Protein AF-A0A510E0J6-F1 (afdb_monomer_lite)

pLDDT: mean 91.42, std 10.05, range [37.72, 98.38]

Foldseek 3Di:
DPPLFAFQLQQLLQVLLVVLQVVLVVCVVVVHPCNLLSNLLSLVSNLLSVLCLVFPPSVVLVVLSVQLSVLSSDSDLVSQLVSLVSSLVSLVVRVVVCVVVVDDDFAQVLQNCLSVLSNVLSVCVVVDSCSSLLSLQSNLLRLVLVLCCVAFVFDRDTDPSCVVLNVLSVVCSVVVLSQLVSLVVSLVSRRPPRDDTDDQLLSVLLSCQLNVLSVVCVVVVDSPLSCSLRHSQSSSLLSCCCVAVVVLNSVLNLQSVLSSVLSVCCVPDVVSSVVSVVVSVVVSCVSRVQCNDPCCRRRVHRVVPPDPDD

Radius of gyration: 18.56 Å; chains: 1; bounding box: 46×42×56 Å

Sequence (310 aa):
MKEIEPWGVNVPFLLLGLAYWCAGGVSLFEGLAFHPLFMMIGTYSIYFGMFQRLFFPARNYLPLHLASLVLLAVPVYPLQAFASVSLVGVEVWGVKDIRSYGTRFPVNWLVLSSPVASVVAWLLYPLDVWVLVVPLLLYLLGVNVGVFSATLGLKPKFGWRQFPVLGMVVLTGVLPSLFPALVVAYTVWLFLGTRRFKFNLTALLSLLTPVVASISSLSMGEEIHAFALGMMAPFFFSCITYSTSRYNYGRTVPVPVLLLSSYLLRSFDLWFSSLLFILSTLYFIYMTKDNFTLTTVRSGMASKYVRPPH

Structure (mmCIF, N/CA/C/O backbone):
data_AF-A0A510E0J6-F1
#
_entry.id   AF-A0A510E0J6-F1
#
loop_
_atom_site.group_PDB
_atom_site.id
_atom_site.type_symbol
_atom_site.label_atom_id
_atom_site.label_alt_id
_atom_site.label_comp_id
_atom_site.label_asym_id
_atom_site.label_entity_id
_atom_site.label_seq_id
_atom_site.pdbx_PDB_ins_code
_atom_site.Cartn_x
_atom_site.Cartn_y
_atom_site.Cartn_z
_atom_site.occupancy
_atom_site.B_iso_or_equiv
_atom_site.auth_seq_id
_atom_site.auth_comp_id
_atom_site.auth_asym_id
_atom_site.auth_atom_id
_atom_site.pdbx_PDB_model_num
ATOM 1 N N . MET A 1 1 ? -12.497 -16.354 30.775 1.00 40.56 1 MET A N 1
ATOM 2 C CA . MET A 1 1 ? -12.309 -15.790 29.418 1.00 40.56 1 MET A CA 1
ATOM 3 C C . MET A 1 1 ? -10.942 -16.247 28.938 1.00 40.56 1 MET A C 1
ATOM 5 O O . MET A 1 1 ? -10.016 -16.146 29.729 1.00 40.56 1 MET A O 1
ATOM 9 N N . LYS A 1 2 ? -10.805 -16.811 27.727 1.00 37.72 2 LYS A N 1
ATOM 10 C CA . LYS A 1 2 ? -9.473 -17.092 27.161 1.00 37.72 2 LYS A CA 1
ATOM 11 C C . LYS A 1 2 ? -8.771 -15.750 26.970 1.00 37.72 2 LYS A C 1
ATOM 13 O O . LYS A 1 2 ? -9.320 -14.881 26.296 1.00 37.72 2 LYS A O 1
ATOM 18 N N . GLU A 1 3 ? -7.631 -15.576 27.623 1.00 43.94 3 GLU A N 1
ATOM 19 C CA . GLU A 1 3 ? -6.806 -14.380 27.494 1.00 43.94 3 GLU A CA 1
ATOM 20 C C . GLU A 1 3 ? -6.443 -14.203 26.019 1.00 43.94 3 GLU A C 1
ATOM 22 O O . GLU A 1 3 ? -5.988 -15.138 25.355 1.00 43.94 3 GLU A O 1
ATOM 27 N N . ILE A 1 4 ? -6.743 -13.029 25.472 1.00 52.97 4 ILE A N 1
ATOM 28 C CA . ILE A 1 4 ? -6.428 -12.724 24.084 1.00 52.97 4 ILE A CA 1
ATOM 29 C C . ILE A 1 4 ? -4.923 -12.497 24.024 1.00 52.97 4 ILE A C 1
ATOM 31 O O . ILE A 1 4 ? -4.449 -11.401 24.311 1.00 52.97 4 ILE A O 1
ATOM 35 N N . GLU A 1 5 ? -4.171 -13.540 23.684 1.00 49.66 5 GLU A N 1
ATOM 36 C CA . GLU A 1 5 ? -2.734 -13.402 23.498 1.00 49.66 5 GLU A CA 1
ATOM 37 C C . GLU A 1 5 ? -2.459 -12.534 22.259 1.00 49.66 5 GLU A C 1
ATOM 39 O O . GLU A 1 5 ? -2.876 -12.884 21.145 1.00 49.66 5 GLU A O 1
ATOM 44 N N . PRO A 1 6 ? -1.781 -11.393 22.429 1.00 59.34 6 PRO A N 1
ATOM 45 C CA . PRO A 1 6 ? -1.550 -10.474 21.331 1.00 59.34 6 PRO A CA 1
ATOM 46 C C . PRO A 1 6 ? -0.547 -11.023 20.292 1.00 59.34 6 PRO A C 1
ATOM 48 O O . PRO A 1 6 ? 0.269 -11.889 20.588 1.00 59.34 6 PRO A O 1
ATOM 51 N N . TRP A 1 7 ? -0.617 -10.535 19.044 1.00 72.06 7 TRP A N 1
ATOM 52 C CA . TRP A 1 7 ? 0.274 -10.942 17.943 1.00 72.06 7 TRP A CA 1
ATOM 53 C C . TRP A 1 7 ? 0.443 -9.815 16.913 1.00 72.06 7 TRP A C 1
ATOM 55 O O . TRP A 1 7 ? -0.537 -9.325 16.347 1.00 72.06 7 TRP A O 1
ATOM 65 N N . GLY A 1 8 ? 1.688 -9.411 16.648 1.00 79.31 8 GLY A N 1
ATOM 66 C CA . GLY A 1 8 ? 2.054 -8.381 15.668 1.00 79.31 8 GLY A CA 1
ATOM 67 C C . GLY A 1 8 ? 2.156 -8.917 14.248 1.00 79.31 8 GLY A C 1
ATOM 68 O O . GLY A 1 8 ? 3.231 -8.861 13.653 1.00 79.31 8 GLY A O 1
ATOM 69 N N . VAL A 1 9 ? 1.041 -9.430 13.712 1.00 86.31 9 VAL A N 1
ATOM 70 C CA . VAL A 1 9 ? 0.997 -10.151 12.425 1.00 86.31 9 VAL A CA 1
ATOM 71 C C . VAL A 1 9 ? 1.647 -9.400 11.272 1.00 86.31 9 VAL A C 1
ATOM 73 O O . VAL A 1 9 ? 2.286 -10.021 10.442 1.00 86.31 9 VAL A O 1
ATOM 76 N N . ASN A 1 10 ? 1.549 -8.075 11.227 1.00 89.31 10 ASN A N 1
ATOM 77 C CA . ASN A 1 10 ? 2.064 -7.279 10.120 1.00 89.31 10 ASN A CA 1
ATOM 78 C C . ASN A 1 10 ? 3.599 -7.179 10.094 1.00 89.31 10 ASN A C 1
ATOM 80 O O . ASN A 1 10 ? 4.159 -6.932 9.032 1.00 89.31 10 ASN A O 1
ATOM 84 N N . VAL A 1 11 ? 4.295 -7.346 11.224 1.00 92.19 11 VAL A N 1
ATOM 85 C CA . VAL A 1 11 ? 5.740 -7.063 11.312 1.00 92.19 11 VAL A CA 1
ATOM 86 C C . VAL A 1 11 ? 6.582 -7.998 10.430 1.00 92.19 11 VAL A C 1
ATOM 88 O O . VAL A 1 11 ? 7.367 -7.474 9.638 1.00 92.19 11 VAL A O 1
ATOM 91 N N . PRO A 1 12 ? 6.418 -9.339 10.472 1.00 93.94 12 PRO A N 1
ATOM 92 C CA . PRO A 1 12 ? 7.165 -10.236 9.585 1.00 93.94 12 PRO A CA 1
ATOM 93 C C . PRO A 1 12 ? 6.947 -9.935 8.097 1.00 93.94 12 PRO A C 1
ATOM 95 O O . PRO A 1 12 ? 7.886 -9.976 7.309 1.00 93.94 12 PRO A O 1
ATOM 98 N N . PHE A 1 13 ? 5.724 -9.562 7.720 1.00 96.12 13 PHE A N 1
ATOM 99 C CA . PHE A 1 13 ? 5.374 -9.212 6.344 1.00 96.12 13 PHE A CA 1
ATOM 100 C C . PHE A 1 13 ? 5.988 -7.884 5.894 1.00 96.12 13 PHE A C 1
ATOM 102 O O . PHE A 1 13 ? 6.424 -7.771 4.752 1.00 96.12 13 PHE A O 1
ATOM 109 N N . LEU A 1 14 ? 6.053 -6.883 6.780 1.00 95.50 14 LEU A N 1
ATOM 110 C CA . LEU A 1 14 ? 6.745 -5.625 6.492 1.00 95.50 14 LEU A CA 1
ATOM 111 C C . LEU A 1 14 ? 8.244 -5.862 6.274 1.00 95.50 14 LEU A C 1
ATOM 113 O O . LEU A 1 14 ? 8.811 -5.309 5.338 1.00 95.50 14 LEU A O 1
ATOM 117 N N . LEU A 1 15 ? 8.874 -6.702 7.101 1.00 96.38 15 LEU A N 1
ATOM 118 C CA . LEU A 1 15 ? 10.283 -7.071 6.935 1.00 96.38 15 LEU A CA 1
ATOM 119 C C . LEU A 1 15 ? 10.524 -7.805 5.611 1.00 96.38 15 LEU A C 1
ATOM 121 O O . LEU A 1 15 ? 11.446 -7.446 4.882 1.00 96.38 15 LEU A O 1
ATOM 125 N N . LEU A 1 16 ? 9.670 -8.777 5.275 1.00 97.38 16 LEU A N 1
ATOM 126 C CA . LEU A 1 16 ? 9.726 -9.481 3.993 1.00 97.38 16 LEU A CA 1
ATOM 127 C C . LEU A 1 16 ? 9.558 -8.513 2.812 1.00 97.38 16 LEU A C 1
ATOM 129 O O . LEU A 1 16 ? 10.305 -8.582 1.839 1.00 97.38 16 LEU A O 1
ATOM 133 N N . GLY A 1 17 ? 8.622 -7.570 2.935 1.00 97.44 17 GLY A N 1
ATOM 134 C CA . GLY A 1 17 ? 8.376 -6.531 1.944 1.00 97.44 17 GLY A CA 1
ATOM 135 C C . GLY A 1 17 ? 9.600 -5.669 1.660 1.00 97.44 17 GLY A C 1
ATOM 136 O O . GLY A 1 17 ? 9.995 -5.507 0.507 1.00 97.44 17 GLY A O 1
ATOM 137 N N . LEU A 1 18 ? 10.240 -5.172 2.722 1.00 97.31 18 LEU A N 1
ATOM 138 C CA . LEU A 1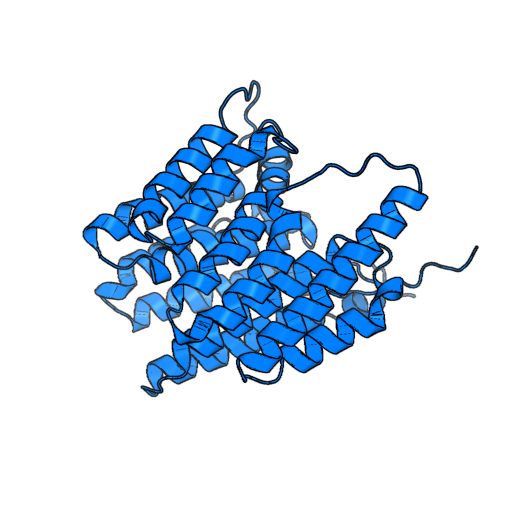 18 ? 11.464 -4.377 2.621 1.00 97.31 18 LEU A CA 1
ATOM 139 C C . LEU A 1 18 ? 12.626 -5.187 2.029 1.00 97.31 18 LEU A C 1
ATOM 141 O O . LEU A 1 18 ? 13.354 -4.667 1.188 1.00 97.31 18 LEU A O 1
ATOM 145 N N . ALA A 1 19 ? 12.780 -6.457 2.417 1.00 97.56 19 ALA A N 1
ATOM 146 C CA . ALA A 1 19 ? 13.815 -7.331 1.866 1.00 97.56 19 ALA A CA 1
ATOM 147 C C . ALA A 1 19 ? 13.651 -7.523 0.349 1.00 97.56 19 ALA A C 1
ATOM 149 O O . ALA A 1 19 ? 14.625 -7.411 -0.396 1.00 97.56 19 ALA A O 1
ATOM 150 N N . TYR A 1 20 ? 12.420 -7.738 -0.121 1.00 97.69 20 TYR A N 1
ATOM 151 C CA . TYR A 1 20 ? 12.129 -7.867 -1.547 1.00 97.69 20 TYR A CA 1
ATOM 152 C C . TYR A 1 20 ? 12.274 -6.559 -2.322 1.00 97.69 20 TYR A C 1
ATOM 154 O O . TYR A 1 20 ? 12.765 -6.583 -3.446 1.00 97.69 20 TYR A O 1
ATOM 162 N N . TRP A 1 21 ? 11.919 -5.412 -1.739 1.00 97.19 21 TRP A N 1
ATOM 163 C CA . TRP A 1 21 ? 12.217 -4.119 -2.361 1.00 97.19 21 TRP A CA 1
ATOM 164 C C . TRP A 1 21 ? 13.723 -3.883 -2.496 1.00 97.19 21 TRP A C 1
ATOM 166 O O . TRP A 1 21 ? 14.169 -3.422 -3.544 1.00 97.19 21 TRP A O 1
ATOM 176 N N . CYS A 1 22 ? 14.524 -4.258 -1.493 1.00 96.81 22 CYS A N 1
ATOM 177 C CA . CYS A 1 22 ? 15.983 -4.226 -1.604 1.00 96.81 22 CYS A CA 1
ATOM 178 C C . CYS A 1 22 ? 16.483 -5.154 -2.722 1.00 96.81 22 CYS A C 1
ATOM 180 O O . CYS A 1 22 ? 17.268 -4.719 -3.560 1.00 96.81 22 CYS A O 1
ATOM 182 N N . ALA A 1 23 ? 16.001 -6.400 -2.779 1.00 96.50 23 ALA A N 1
ATOM 183 C CA . ALA A 1 23 ? 16.361 -7.347 -3.837 1.00 96.50 23 ALA A CA 1
ATOM 184 C C . ALA A 1 23 ? 15.957 -6.841 -5.234 1.00 96.50 23 ALA A C 1
ATOM 186 O O . ALA A 1 23 ? 16.727 -6.964 -6.185 1.00 96.50 23 ALA A O 1
ATOM 187 N N . GLY A 1 24 ? 14.782 -6.217 -5.356 1.00 96.00 24 GLY A N 1
ATOM 188 C CA . GLY A 1 24 ? 14.325 -5.558 -6.577 1.00 96.00 24 GLY A CA 1
ATOM 189 C C . GLY A 1 24 ? 15.218 -4.384 -6.972 1.00 96.00 24 GLY A C 1
ATOM 190 O O . GLY A 1 24 ? 15.563 -4.254 -8.143 1.00 96.00 24 GLY A O 1
ATOM 191 N N . GLY A 1 25 ? 15.645 -3.564 -6.010 1.00 93.69 25 GLY A N 1
ATOM 192 C CA . GLY A 1 25 ? 16.604 -2.482 -6.237 1.00 93.69 25 GLY A CA 1
ATOM 193 C C . GLY A 1 25 ? 17.954 -2.992 -6.742 1.00 93.69 25 GLY A C 1
ATOM 194 O O . GLY A 1 25 ? 18.438 -2.514 -7.761 1.00 93.69 25 GLY A O 1
ATOM 195 N N . VAL A 1 26 ? 18.527 -4.012 -6.096 1.00 94.69 26 VAL A N 1
ATOM 196 C CA . VAL A 1 26 ? 19.777 -4.649 -6.556 1.00 94.69 26 VAL A CA 1
ATOM 197 C C . VAL A 1 26 ? 19.601 -5.226 -7.962 1.00 94.69 26 VAL A C 1
ATOM 199 O O . VAL A 1 26 ? 20.406 -4.949 -8.842 1.00 94.69 26 VAL A O 1
ATOM 202 N N . SER A 1 27 ? 18.500 -5.942 -8.213 1.00 95.69 27 SER A N 1
ATOM 203 C CA . SER A 1 27 ? 18.178 -6.489 -9.536 1.00 95.69 27 SER A CA 1
ATOM 204 C C . SER A 1 27 ? 18.133 -5.422 -10.632 1.00 95.69 27 SER A C 1
ATOM 206 O O . SER A 1 27 ? 18.493 -5.728 -11.763 1.00 95.69 27 SER A O 1
ATOM 208 N N . LEU A 1 28 ? 17.687 -4.198 -10.326 1.00 93.06 28 LEU A N 1
ATOM 209 C CA . LEU A 1 28 ? 17.650 -3.096 -11.289 1.00 93.06 28 LEU A CA 1
ATOM 210 C C . LEU A 1 28 ? 19.061 -2.654 -11.698 1.00 93.06 28 LEU A C 1
ATOM 212 O O . LEU A 1 28 ? 19.328 -2.501 -12.886 1.00 93.06 28 LEU A O 1
ATOM 216 N N . PHE A 1 29 ? 19.957 -2.467 -10.726 1.00 92.25 29 PHE A N 1
ATOM 217 C CA . PHE A 1 29 ? 21.323 -1.991 -10.979 1.00 92.25 29 PHE A CA 1
ATOM 218 C C . PHE A 1 29 ? 22.237 -3.062 -11.581 1.00 92.25 29 PHE A C 1
ATOM 220 O O . PHE A 1 29 ? 23.130 -2.730 -12.352 1.00 92.25 29 PHE A O 1
ATOM 227 N N . GLU A 1 30 ? 21.969 -4.336 -11.297 1.00 93.50 30 GLU A N 1
ATOM 228 C CA . GLU A 1 30 ? 22.670 -5.480 -11.895 1.00 93.50 30 GLU A CA 1
ATOM 229 C C . GLU A 1 30 ? 22.102 -5.880 -13.274 1.00 93.50 30 GLU A C 1
ATOM 231 O O . GLU A 1 30 ? 22.555 -6.849 -13.880 1.00 93.50 30 GLU A O 1
ATOM 236 N N . GLY A 1 31 ? 21.081 -5.174 -13.781 1.00 90.12 31 GLY A N 1
ATOM 237 C CA . GLY A 1 31 ? 20.473 -5.458 -15.087 1.00 90.12 31 GLY A CA 1
ATOM 238 C C . GLY A 1 31 ? 19.715 -6.791 -15.159 1.00 90.12 31 GLY A C 1
ATOM 239 O O . GLY A 1 31 ? 19.541 -7.354 -16.239 1.00 90.12 31 GLY A O 1
ATOM 240 N N . LEU A 1 32 ? 19.262 -7.316 -14.019 1.00 90.88 32 LEU A N 1
ATOM 241 C CA . LEU A 1 32 ? 18.539 -8.583 -13.925 1.00 90.88 32 LEU A CA 1
ATOM 242 C C . LEU A 1 32 ? 17.033 -8.380 -14.161 1.00 90.88 32 LEU A C 1
ATOM 244 O O . LEU A 1 32 ? 16.420 -7.440 -13.652 1.00 90.88 32 LEU A O 1
ATOM 248 N N . ALA A 1 33 ? 16.396 -9.330 -14.849 1.00 88.62 33 ALA A N 1
ATOM 249 C CA . ALA A 1 33 ? 14.973 -9.267 -15.213 1.00 88.62 33 ALA A CA 1
ATOM 250 C C . ALA A 1 33 ? 13.988 -9.412 -14.028 1.00 88.62 33 ALA A C 1
ATOM 252 O O . ALA A 1 33 ? 12.773 -9.359 -14.219 1.00 88.62 33 ALA A O 1
ATOM 253 N N . PHE A 1 34 ? 14.477 -9.600 -12.800 1.00 92.12 34 PHE A N 1
ATOM 254 C CA . PHE A 1 34 ? 13.641 -9.876 -11.629 1.00 92.12 34 PHE A CA 1
ATOM 255 C C . PHE A 1 34 ? 13.086 -8.624 -10.941 1.00 92.12 34 PHE A C 1
ATOM 257 O O . PHE A 1 34 ? 12.236 -8.756 -10.057 1.00 92.12 34 PHE A O 1
ATOM 264 N N . HIS A 1 35 ? 13.513 -7.421 -11.346 1.00 93.06 35 HIS A N 1
ATOM 265 C CA . HIS A 1 35 ? 13.124 -6.170 -10.693 1.00 93.06 35 HIS A CA 1
ATOM 266 C C . HIS A 1 35 ? 11.596 -6.030 -10.528 1.00 93.06 35 HIS A C 1
ATOM 268 O O . HIS A 1 35 ? 11.150 -5.913 -9.384 1.00 93.06 35 HIS A O 1
ATOM 274 N N . PRO A 1 36 ? 10.758 -6.137 -11.582 1.00 92.50 36 PRO A N 1
ATOM 275 C CA . PRO A 1 36 ? 9.311 -5.971 -11.429 1.00 92.50 36 PRO A CA 1
ATOM 276 C C . PRO A 1 36 ? 8.685 -7.020 -10.500 1.00 92.50 36 PRO A C 1
ATOM 278 O O . PRO A 1 36 ? 7.842 -6.689 -9.667 1.00 92.50 36 PRO A O 1
ATOM 281 N N . LEU A 1 37 ? 9.124 -8.280 -10.604 1.00 93.94 37 LEU A N 1
ATOM 282 C CA . LEU A 1 37 ? 8.607 -9.378 -9.789 1.00 93.94 37 LEU A CA 1
ATOM 283 C C . LEU A 1 37 ? 8.918 -9.159 -8.304 1.00 93.94 37 LEU A C 1
ATOM 285 O O . LEU A 1 37 ? 8.016 -9.243 -7.473 1.00 93.94 37 LEU A O 1
ATOM 289 N N . PHE A 1 38 ? 10.167 -8.838 -7.962 1.00 96.38 38 PHE A N 1
ATOM 290 C CA . PHE A 1 38 ? 10.564 -8.590 -6.575 1.00 96.38 38 PHE A CA 1
ATOM 291 C C . PHE A 1 38 ? 9.886 -7.353 -5.991 1.00 96.38 38 PHE A C 1
ATOM 293 O O . PHE A 1 38 ? 9.411 -7.404 -4.855 1.00 96.38 38 PHE A O 1
ATOM 300 N N . MET A 1 39 ? 9.747 -6.275 -6.768 1.00 96.19 39 MET A N 1
ATOM 301 C CA . MET A 1 39 ? 9.001 -5.100 -6.316 1.00 96.19 39 MET A CA 1
ATOM 302 C C . MET A 1 39 ? 7.540 -5.452 -6.005 1.00 96.19 39 MET A C 1
ATOM 304 O O . MET A 1 39 ? 7.027 -5.041 -4.961 1.00 96.19 39 MET A O 1
ATOM 308 N N . MET A 1 40 ? 6.886 -6.267 -6.842 1.00 96.12 40 MET A N 1
ATOM 309 C CA . MET A 1 40 ? 5.509 -6.702 -6.594 1.00 96.12 40 MET A CA 1
ATOM 310 C C . MET A 1 40 ? 5.394 -7.666 -5.413 1.00 96.12 40 MET A C 1
ATOM 312 O O . MET A 1 40 ? 4.553 -7.433 -4.552 1.00 96.12 40 MET A O 1
ATOM 316 N N . ILE A 1 41 ? 6.246 -8.686 -5.281 1.00 97.06 41 ILE A N 1
ATOM 317 C CA . ILE A 1 41 ? 6.212 -9.589 -4.113 1.00 97.06 41 ILE A CA 1
ATOM 318 C C . ILE A 1 41 ? 6.424 -8.801 -2.814 1.00 97.06 41 ILE A C 1
ATOM 320 O O . ILE A 1 41 ? 5.712 -9.013 -1.826 1.00 97.06 41 ILE A O 1
ATOM 324 N N . GLY A 1 42 ? 7.352 -7.838 -2.817 1.00 97.56 42 GLY A N 1
ATOM 325 C CA . GLY A 1 42 ? 7.585 -6.978 -1.663 1.00 97.56 42 GLY A CA 1
ATOM 326 C C . GLY A 1 42 ? 6.351 -6.150 -1.296 1.00 97.56 42 GLY A C 1
ATOM 327 O O . GLY A 1 42 ? 5.920 -6.113 -0.142 1.00 97.56 42 GLY A O 1
ATOM 328 N N . THR A 1 43 ? 5.703 -5.569 -2.301 1.00 97.69 43 THR A N 1
ATOM 329 C CA . THR A 1 43 ? 4.457 -4.815 -2.140 1.00 97.69 43 THR A CA 1
ATOM 330 C C . THR A 1 43 ? 3.302 -5.681 -1.635 1.00 97.69 43 THR A C 1
ATOM 332 O O . THR A 1 43 ? 2.581 -5.276 -0.720 1.00 97.69 43 THR A O 1
ATOM 335 N N . TYR A 1 44 ? 3.127 -6.881 -2.188 1.00 98.25 44 TYR A N 1
ATOM 336 C CA . TYR A 1 44 ? 2.097 -7.825 -1.756 1.00 98.25 44 TYR A CA 1
ATOM 337 C C . TYR A 1 44 ? 2.341 -8.314 -0.330 1.00 98.25 44 TYR A C 1
ATOM 339 O O . TYR A 1 44 ? 1.388 -8.471 0.427 1.00 98.25 44 TYR A O 1
ATOM 347 N N . SER A 1 45 ? 3.603 -8.455 0.079 1.00 97.94 45 SER A N 1
ATOM 348 C CA . SER A 1 45 ? 3.951 -8.746 1.470 1.00 97.94 45 SER A CA 1
ATOM 349 C C . SER A 1 45 ? 3.439 -7.648 2.402 1.00 97.94 45 SER A C 1
ATOM 351 O O . SER A 1 45 ? 2.686 -7.936 3.331 1.00 97.94 45 SER A O 1
ATOM 353 N N . ILE A 1 46 ? 3.734 -6.377 2.108 1.00 97.50 46 ILE A N 1
ATOM 354 C CA . ILE A 1 46 ? 3.227 -5.237 2.892 1.00 97.50 46 ILE A CA 1
ATOM 355 C C . ILE A 1 46 ? 1.691 -5.219 2.916 1.00 97.50 46 ILE A C 1
ATOM 357 O O . ILE A 1 46 ? 1.091 -5.053 3.983 1.00 97.50 46 ILE A O 1
ATOM 361 N N . TYR A 1 47 ? 1.053 -5.421 1.761 1.00 97.81 47 TYR A N 1
ATOM 362 C CA . TYR A 1 47 ? -0.401 -5.529 1.634 1.00 97.81 47 TYR A CA 1
ATOM 363 C C . TYR A 1 47 ? -0.976 -6.621 2.546 1.00 97.81 47 TYR A C 1
ATOM 365 O O . TYR A 1 47 ? -1.857 -6.324 3.353 1.00 97.81 47 TYR A O 1
ATOM 373 N N . PHE A 1 48 ? -0.456 -7.848 2.481 1.00 97.25 48 PHE A N 1
ATOM 374 C CA . PHE A 1 48 ? -0.960 -8.990 3.246 1.00 97.25 48 PHE A CA 1
ATOM 375 C C . PHE A 1 48 ? -0.844 -8.751 4.745 1.00 97.25 48 PHE A C 1
ATOM 377 O O . PHE A 1 48 ? -1.824 -8.914 5.471 1.00 97.25 48 PHE A O 1
ATOM 384 N N . GLY A 1 49 ? 0.324 -8.297 5.205 1.00 94.50 49 GLY A N 1
ATOM 385 C CA . GLY A 1 49 ? 0.541 -8.015 6.620 1.00 94.50 49 GLY A CA 1
ATOM 386 C C . GLY A 1 49 ? -0.428 -6.965 7.156 1.00 94.50 49 GLY A C 1
ATOM 387 O O . GLY A 1 49 ? -0.977 -7.108 8.250 1.00 94.50 49 GLY A O 1
ATOM 388 N N . MET A 1 50 ? -0.673 -5.911 6.376 1.00 94.00 50 MET A N 1
ATOM 389 C CA . MET A 1 50 ? -1.580 -4.840 6.779 1.00 94.00 50 MET A CA 1
ATOM 390 C C . MET A 1 50 ? -3.056 -5.237 6.678 1.00 94.00 50 MET A C 1
ATOM 392 O O . MET A 1 50 ? -3.836 -4.843 7.545 1.00 94.00 50 MET A O 1
ATOM 396 N N . PHE A 1 51 ? -3.430 -6.058 5.696 1.00 94.38 51 PHE A N 1
ATOM 397 C CA . PHE A 1 51 ? -4.778 -6.608 5.578 1.00 94.38 51 PHE A CA 1
ATOM 398 C C . PHE A 1 51 ? -5.104 -7.549 6.744 1.00 94.38 51 PHE A C 1
ATOM 400 O O . PHE A 1 51 ? -6.133 -7.393 7.395 1.00 94.38 51 PHE A O 1
ATOM 407 N N . GLN A 1 52 ? -4.204 -8.478 7.075 1.00 91.75 52 GLN A N 1
ATOM 408 C CA . GLN A 1 52 ? -4.394 -9.433 8.175 1.00 91.75 52 GLN A CA 1
ATOM 409 C C . GLN A 1 52 ? -4.557 -8.745 9.533 1.00 91.75 52 GLN A C 1
ATOM 411 O O . GLN A 1 52 ? -5.301 -9.216 10.391 1.00 91.75 52 GLN A O 1
ATOM 416 N N . ARG A 1 53 ? -3.928 -7.579 9.716 1.00 87.50 53 ARG A N 1
ATOM 417 C CA . ARG A 1 53 ? -4.078 -6.759 10.924 1.00 87.50 53 ARG A CA 1
ATOM 418 C C . ARG A 1 53 ? -5.489 -6.180 11.109 1.00 87.50 53 ARG A C 1
ATOM 420 O O . ARG A 1 53 ? -5.815 -5.761 12.218 1.00 87.50 53 ARG A O 1
ATOM 427 N N . LEU A 1 54 ? -6.327 -6.145 10.070 1.00 86.50 54 LEU A N 1
ATOM 428 C CA . LEU A 1 54 ? -7.711 -5.668 10.180 1.00 86.50 54 LEU A CA 1
ATOM 429 C C . LEU A 1 54 ? -8.594 -6.601 11.021 1.00 86.50 54 LEU A C 1
ATOM 431 O O . LEU A 1 54 ? -9.594 -6.143 11.575 1.00 86.50 54 LEU A O 1
ATOM 435 N N . PHE A 1 55 ? -8.232 -7.882 11.138 1.00 83.31 55 PHE A N 1
ATOM 436 C CA . PHE A 1 55 ? -9.000 -8.873 11.886 1.00 83.31 55 PHE A CA 1
ATOM 437 C C . PHE A 1 55 ? -8.367 -9.133 13.253 1.00 83.31 55 PHE A C 1
ATOM 439 O O . PHE A 1 55 ? -7.196 -9.497 13.370 1.00 83.31 55 PHE A O 1
ATOM 446 N N . PHE A 1 56 ? -9.162 -8.962 14.308 1.00 72.31 56 PHE A N 1
ATOM 447 C CA . PHE A 1 56 ? -8.742 -9.175 15.689 1.00 72.31 56 PHE A CA 1
ATOM 448 C C . PHE A 1 56 ? -9.666 -10.191 16.382 1.00 72.31 56 PHE A C 1
ATOM 450 O O . PHE A 1 56 ? -10.878 -10.120 16.173 1.00 72.31 56 PHE A O 1
ATOM 457 N N . PRO A 1 57 ? -9.128 -11.098 17.221 1.00 75.00 57 PRO A N 1
ATOM 458 C CA . PRO A 1 57 ? -7.711 -11.266 17.545 1.00 75.00 57 PRO A CA 1
ATOM 459 C C . PRO A 1 57 ? -6.940 -12.054 16.479 1.00 75.00 57 PRO A C 1
ATOM 461 O O . PRO A 1 57 ? -7.336 -13.146 16.082 1.00 75.00 57 PRO A O 1
ATOM 464 N N . ALA A 1 58 ? -5.794 -11.518 16.046 1.00 73.31 58 ALA A N 1
ATOM 465 C CA . ALA A 1 58 ? -5.020 -12.056 14.922 1.00 73.31 58 ALA A CA 1
ATOM 466 C C . ALA A 1 58 ? -4.531 -13.504 15.134 1.00 73.31 58 ALA A C 1
ATOM 468 O O . ALA A 1 58 ? -4.237 -14.212 14.175 1.00 73.31 58 ALA A O 1
ATOM 469 N N . ARG A 1 59 ? -4.444 -13.979 16.380 1.00 77.38 59 ARG A N 1
ATOM 470 C CA . ARG A 1 59 ? -3.980 -15.338 16.683 1.00 77.38 59 ARG A CA 1
ATOM 471 C C . ARG A 1 59 ? -4.967 -16.431 16.267 1.00 77.38 59 ARG A C 1
ATOM 473 O O . ARG A 1 59 ? -4.522 -17.538 15.978 1.00 77.38 59 ARG A O 1
ATOM 480 N N . ASN A 1 60 ? -6.263 -16.124 16.165 1.00 83.44 60 ASN A N 1
ATOM 481 C CA . ASN A 1 60 ? -7.263 -17.089 15.690 1.00 83.44 60 ASN A CA 1
ATOM 482 C C . ASN A 1 60 ? -6.920 -17.614 14.289 1.00 83.44 60 ASN A C 1
ATOM 484 O O . ASN A 1 60 ? -7.173 -18.773 13.982 1.00 83.44 60 ASN A O 1
ATOM 488 N N . TYR A 1 61 ? -6.269 -16.782 13.476 1.00 87.44 61 TYR A N 1
ATOM 489 C CA . TYR A 1 61 ? -5.958 -17.063 12.076 1.00 87.44 61 TYR A CA 1
ATOM 490 C C . TYR A 1 61 ? -4.472 -17.387 11.851 1.00 87.44 61 TYR A C 1
ATOM 492 O O . TYR A 1 61 ? -4.010 -17.405 10.711 1.00 87.44 61 TYR A O 1
ATOM 500 N N . LEU A 1 62 ? -3.708 -17.655 12.922 1.00 88.69 62 LEU A N 1
ATOM 501 C CA . LEU A 1 62 ? -2.257 -17.872 12.862 1.00 88.69 62 LEU A CA 1
ATOM 502 C C . LEU A 1 62 ? -1.817 -18.905 11.803 1.00 88.69 62 LEU A C 1
ATOM 504 O O . LEU A 1 62 ? -0.859 -18.605 11.090 1.00 88.69 62 LEU A O 1
ATOM 508 N N . PRO A 1 63 ? -2.486 -20.066 11.624 1.00 91.25 63 PRO A N 1
ATOM 509 C CA . PRO A 1 63 ? -2.095 -21.019 10.584 1.00 91.25 63 PRO A CA 1
ATOM 510 C C . PRO A 1 63 ? -2.137 -20.414 9.175 1.00 91.25 63 PRO A C 1
ATOM 512 O O . PRO A 1 63 ? -1.206 -20.599 8.396 1.00 91.25 63 PRO A O 1
ATOM 515 N N . LEU A 1 64 ? -3.178 -19.635 8.867 1.00 93.94 64 LEU A N 1
ATOM 516 C CA . LEU A 1 64 ? -3.332 -18.980 7.567 1.00 93.94 64 LEU A CA 1
ATOM 517 C C . LEU A 1 64 ? -2.367 -17.799 7.403 1.00 93.94 64 LEU A C 1
ATOM 519 O O . LEU A 1 64 ? -1.851 -17.574 6.306 1.00 93.94 64 LEU A O 1
ATOM 523 N N . HIS A 1 65 ? -2.066 -17.082 8.491 1.00 93.06 65 HIS A N 1
ATOM 524 C CA . HIS A 1 65 ? -1.023 -16.055 8.504 1.00 93.06 65 HIS A CA 1
ATOM 525 C C . HIS A 1 65 ? 0.338 -16.656 8.145 1.00 93.06 65 HIS A C 1
ATOM 527 O O . HIS A 1 65 ? 0.989 -16.189 7.212 1.00 93.06 65 HIS A O 1
ATOM 533 N N . LEU A 1 66 ? 0.743 -17.735 8.821 1.00 93.06 66 LEU A N 1
ATOM 534 C CA . LEU A 1 66 ? 2.014 -18.408 8.557 1.00 93.06 66 LEU A CA 1
ATOM 535 C C . LEU A 1 66 ? 2.063 -19.010 7.152 1.00 93.06 66 LEU A C 1
ATOM 537 O O . LEU A 1 66 ? 3.057 -18.818 6.457 1.00 93.06 66 LEU A O 1
ATOM 541 N N . ALA A 1 67 ? 0.987 -19.664 6.705 1.00 95.62 67 ALA A N 1
ATOM 542 C CA . ALA A 1 67 ? 0.902 -20.193 5.347 1.00 95.62 67 ALA A CA 1
ATOM 543 C C . ALA A 1 67 ? 1.102 -19.082 4.308 1.00 95.62 67 ALA A C 1
ATOM 545 O O . ALA A 1 67 ? 1.939 -19.213 3.421 1.00 95.62 67 ALA A O 1
ATOM 546 N N . SER A 1 68 ? 0.407 -17.950 4.459 1.00 95.62 68 SER A N 1
ATOM 547 C CA . SER A 1 68 ? 0.572 -16.820 3.541 1.00 95.62 68 SER A CA 1
ATOM 548 C C . SER A 1 68 ? 1.987 -16.227 3.575 1.00 95.62 68 SER A C 1
ATOM 550 O O . SER A 1 68 ? 2.534 -15.941 2.518 1.00 95.62 68 SER A O 1
ATOM 552 N N . LEU A 1 69 ? 2.615 -16.106 4.753 1.00 96.12 69 LEU A N 1
ATOM 553 C CA . LEU A 1 69 ? 3.975 -15.578 4.892 1.00 96.12 69 LEU A CA 1
ATOM 554 C C . LEU A 1 69 ? 5.011 -16.484 4.212 1.00 96.12 69 LEU A C 1
ATOM 556 O O . LEU A 1 69 ? 5.856 -15.994 3.469 1.00 96.12 69 LEU A O 1
ATOM 560 N N . VAL A 1 70 ? 4.937 -17.797 4.453 1.00 96.38 70 VAL A N 1
ATOM 561 C CA . VAL A 1 70 ? 5.864 -18.782 3.873 1.00 96.38 70 VAL A CA 1
ATOM 562 C C . VAL A 1 70 ? 5.706 -18.848 2.356 1.00 96.38 70 VAL A C 1
ATOM 564 O O . VAL A 1 70 ? 6.703 -18.853 1.640 1.00 96.38 70 VAL A O 1
ATOM 567 N N . LEU A 1 71 ? 4.466 -18.855 1.859 1.00 96.75 71 LEU A N 1
ATOM 568 C CA . LEU A 1 71 ? 4.191 -18.894 0.424 1.00 96.75 71 LEU A CA 1
ATOM 569 C C . LEU A 1 71 ? 4.661 -17.617 -0.289 1.00 96.75 71 LEU A C 1
ATOM 571 O O . LEU A 1 71 ? 5.266 -17.716 -1.352 1.00 96.75 71 LEU A O 1
ATOM 575 N N . LEU A 1 72 ? 4.448 -16.435 0.309 1.00 95.38 72 LEU A N 1
ATOM 576 C CA . LEU A 1 72 ? 4.972 -15.169 -0.221 1.00 95.38 72 LEU A CA 1
ATOM 577 C C . LEU A 1 72 ? 6.504 -15.135 -0.240 1.00 95.38 72 LEU A C 1
ATOM 579 O O . LEU A 1 72 ? 7.093 -14.572 -1.161 1.00 95.38 72 LEU A O 1
ATOM 583 N N . ALA A 1 73 ? 7.152 -15.724 0.770 1.00 95.19 73 ALA A N 1
ATOM 584 C CA . ALA A 1 73 ? 8.603 -15.694 0.910 1.00 95.19 73 ALA A CA 1
ATOM 585 C C . ALA A 1 73 ? 9.342 -16.418 -0.222 1.00 95.19 73 ALA A C 1
ATOM 587 O O . ALA A 1 73 ? 10.519 -16.137 -0.431 1.00 95.19 73 ALA A O 1
ATOM 588 N N . VAL A 1 74 ? 8.674 -17.298 -0.973 1.00 94.56 74 VAL A N 1
ATOM 589 C CA . VAL A 1 74 ? 9.253 -17.996 -2.123 1.00 94.56 74 VAL A CA 1
ATOM 590 C C . VAL A 1 74 ? 8.851 -17.271 -3.416 1.00 94.56 74 VAL A C 1
ATOM 592 O O . VAL A 1 74 ? 7.660 -17.230 -3.731 1.00 94.56 74 VAL A O 1
ATOM 595 N N . PRO A 1 75 ? 9.795 -16.731 -4.212 1.00 92.19 75 PRO A N 1
ATOM 596 C CA . PRO A 1 75 ? 9.490 -15.821 -5.319 1.00 92.19 75 PRO A CA 1
ATOM 597 C C . PRO A 1 75 ? 9.039 -16.543 -6.597 1.00 92.19 75 PRO A C 1
ATOM 599 O O . PRO A 1 75 ? 9.637 -16.416 -7.661 1.00 92.19 75 PRO A O 1
ATOM 602 N N . VAL A 1 76 ? 7.973 -17.335 -6.488 1.00 90.81 76 VAL A N 1
ATOM 603 C CA . VAL A 1 76 ? 7.436 -18.184 -7.556 1.00 90.81 76 VAL A CA 1
ATOM 604 C C . VAL A 1 76 ? 5.950 -17.868 -7.722 1.00 90.81 76 VAL A C 1
ATOM 606 O O . VAL A 1 76 ? 5.173 -18.051 -6.786 1.00 90.81 76 VAL A O 1
ATOM 609 N N . TYR A 1 77 ? 5.547 -17.372 -8.899 1.00 86.50 77 TYR A N 1
ATOM 610 C CA . TYR A 1 77 ? 4.220 -16.765 -9.113 1.00 86.50 77 TYR A CA 1
ATOM 611 C C . TYR A 1 77 ? 3.014 -17.643 -8.697 1.00 86.50 77 TYR A C 1
ATOM 613 O O . TYR A 1 77 ? 2.091 -17.097 -8.090 1.00 86.50 77 TYR A O 1
ATOM 621 N N . PRO A 1 78 ? 2.986 -18.983 -8.898 1.00 92.00 78 PRO A N 1
ATOM 622 C CA . PRO A 1 78 ?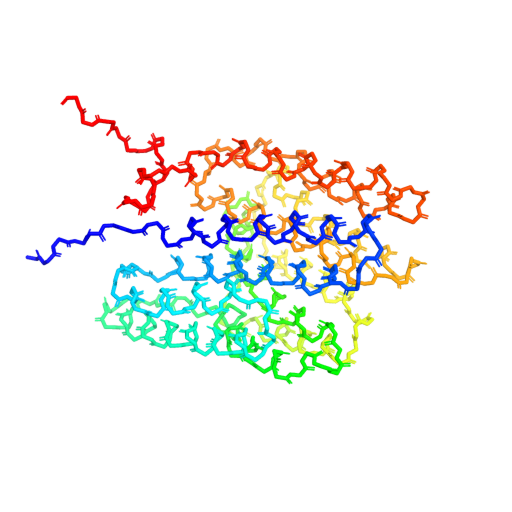 1.871 -19.806 -8.431 1.00 92.00 78 PRO A CA 1
ATOM 623 C C . PRO A 1 78 ? 1.758 -19.811 -6.905 1.00 92.00 78 PRO A C 1
ATOM 625 O O . PRO A 1 78 ? 0.654 -19.827 -6.366 1.00 92.00 78 PRO A O 1
ATOM 628 N N . LEU A 1 79 ? 2.887 -19.748 -6.188 1.00 95.62 79 LEU A N 1
ATOM 629 C CA . LEU A 1 79 ? 2.884 -19.676 -4.726 1.00 95.62 79 LEU A CA 1
ATOM 630 C C . LEU A 1 79 ? 2.297 -18.351 -4.232 1.00 95.62 79 LEU A C 1
ATOM 632 O O . LEU A 1 79 ? 1.632 -18.337 -3.202 1.00 95.62 79 LEU A O 1
ATOM 636 N N . GLN A 1 80 ? 2.439 -17.269 -4.999 1.00 95.88 80 GLN A N 1
ATOM 637 C CA . GLN A 1 80 ? 1.815 -15.976 -4.698 1.00 95.88 80 GLN A CA 1
ATOM 638 C C . GLN A 1 80 ? 0.279 -16.031 -4.847 1.00 95.88 80 GLN A C 1
ATOM 640 O O . GLN A 1 80 ? -0.463 -15.470 -4.029 1.00 95.88 80 GLN A O 1
ATOM 645 N N . ALA A 1 81 ? -0.222 -16.791 -5.829 1.00 94.88 81 ALA A N 1
ATOM 646 C CA . ALA A 1 81 ? -1.651 -17.083 -5.957 1.00 94.88 81 ALA A CA 1
ATOM 647 C C . ALA A 1 81 ? -2.161 -17.907 -4.760 1.00 94.88 81 ALA A C 1
ATOM 649 O O . ALA A 1 81 ? -3.162 -17.540 -4.142 1.00 94.88 81 ALA A O 1
ATOM 650 N N . PHE A 1 82 ? -1.443 -18.963 -4.360 1.00 96.69 82 PHE A N 1
ATOM 651 C CA . PHE A 1 82 ? -1.790 -19.750 -3.167 1.00 96.69 82 PHE A CA 1
ATOM 652 C C . PHE A 1 82 ? -1.721 -18.931 -1.874 1.00 96.69 82 PHE A C 1
ATOM 654 O O . PHE A 1 82 ? -2.583 -19.075 -1.004 1.00 96.69 82 PHE A O 1
ATOM 661 N N . ALA A 1 83 ? -0.750 -18.024 -1.751 1.00 96.94 83 ALA A N 1
ATOM 662 C CA . ALA A 1 83 ? -0.688 -17.095 -0.633 1.00 96.94 83 ALA A CA 1
ATOM 663 C C . ALA A 1 83 ? -1.959 -16.231 -0.578 1.00 96.94 83 ALA A C 1
ATOM 665 O O . ALA A 1 83 ? -2.543 -16.058 0.494 1.00 96.94 83 ALA A O 1
ATOM 666 N N . SER A 1 84 ? -2.428 -15.745 -1.733 1.00 97.06 84 SER A N 1
ATOM 667 C CA . SER A 1 84 ? -3.675 -14.977 -1.853 1.00 97.06 84 SER A CA 1
ATOM 668 C C . SER A 1 84 ? -4.905 -15.798 -1.458 1.00 97.06 84 SER A C 1
ATOM 670 O O . SER A 1 84 ? -5.793 -15.279 -0.788 1.00 97.06 84 SER A O 1
ATOM 672 N N . VAL A 1 85 ? -4.945 -17.094 -1.786 1.00 97.56 85 VAL A N 1
ATOM 673 C CA . VAL A 1 85 ? -6.012 -18.002 -1.325 1.00 97.56 85 VAL A CA 1
ATOM 674 C C . VAL A 1 85 ? -6.004 -18.121 0.202 1.00 97.56 85 VAL A C 1
ATOM 676 O O . VAL A 1 85 ? -7.061 -18.045 0.830 1.00 97.56 85 VAL A O 1
ATOM 679 N N . SER A 1 86 ? -4.824 -18.233 0.820 1.00 96.31 86 SER A N 1
ATOM 680 C CA . SER A 1 86 ? -4.704 -18.213 2.284 1.00 96.31 86 SER A CA 1
ATOM 681 C C . SER A 1 86 ? -5.230 -16.899 2.876 1.00 96.31 86 SER A C 1
ATOM 683 O O . SER A 1 86 ? -5.940 -16.915 3.882 1.00 96.31 86 SER A O 1
ATOM 685 N N . LEU A 1 87 ? -4.955 -15.761 2.226 1.00 96.50 87 LEU A N 1
ATOM 686 C CA . LEU A 1 87 ? -5.473 -14.449 2.629 1.00 96.50 87 LEU A CA 1
ATOM 687 C C . LEU A 1 87 ? -7.007 -14.369 2.547 1.00 96.50 87 LEU A C 1
ATOM 689 O O . LEU A 1 87 ? -7.633 -13.869 3.480 1.00 96.50 87 LEU A O 1
ATOM 693 N N . VAL A 1 88 ? -7.620 -14.905 1.485 1.00 97.19 88 VAL A N 1
ATOM 694 C CA . VAL A 1 88 ? -9.088 -15.036 1.372 1.00 97.19 88 VAL A CA 1
ATOM 695 C C . VAL A 1 88 ? -9.639 -15.890 2.517 1.00 97.19 88 VAL A C 1
ATOM 697 O O . VAL A 1 88 ? -10.662 -15.552 3.108 1.00 97.19 88 VAL A O 1
ATOM 700 N N . GLY A 1 89 ? -8.944 -16.968 2.889 1.00 95.50 89 GLY A N 1
ATOM 701 C CA . GLY A 1 89 ? -9.297 -17.772 4.061 1.00 95.50 89 GLY A CA 1
ATOM 702 C C . GLY A 1 89 ? -9.331 -16.951 5.357 1.00 95.50 89 GLY A C 1
ATOM 703 O O . GLY A 1 89 ? -10.288 -17.064 6.127 1.00 95.50 89 GLY A O 1
ATOM 704 N N . VAL A 1 90 ? -8.323 -16.091 5.577 1.00 94.06 90 VAL A N 1
ATOM 705 C CA . VAL A 1 90 ? -8.282 -15.169 6.730 1.00 94.06 90 VAL A CA 1
ATOM 706 C C . VAL A 1 90 ? -9.467 -14.215 6.690 1.00 94.06 90 VAL A C 1
ATOM 708 O O . VAL A 1 90 ? -10.113 -14.012 7.712 1.00 94.06 90 VAL A O 1
ATOM 711 N N . GLU A 1 91 ? -9.778 -13.650 5.524 1.00 94.50 91 GLU A N 1
ATOM 712 C CA . GLU A 1 91 ? -10.911 -12.742 5.361 1.00 94.50 91 GLU A CA 1
ATOM 713 C C . GLU A 1 91 ? -12.244 -13.416 5.707 1.00 94.50 91 GLU A C 1
ATOM 715 O O . GLU A 1 91 ? -13.010 -12.890 6.515 1.00 94.50 91 GLU A O 1
ATOM 720 N N . VAL A 1 92 ? -12.528 -14.584 5.122 1.00 93.56 92 VAL A N 1
ATOM 721 C CA . VAL A 1 92 ? -13.789 -15.308 5.342 1.00 93.56 92 VAL A CA 1
ATOM 722 C C . VAL A 1 92 ? -13.965 -15.646 6.819 1.00 93.56 92 VAL A C 1
ATOM 724 O O . VAL A 1 92 ? -15.045 -15.434 7.381 1.00 93.56 92 VAL A O 1
ATOM 727 N N . TRP A 1 93 ? -12.905 -16.138 7.465 1.00 92.19 93 TRP A N 1
ATOM 728 C CA . TRP A 1 93 ? -12.943 -16.452 8.888 1.00 92.19 93 TRP A CA 1
ATOM 729 C C . TRP A 1 93 ? -13.086 -15.177 9.730 1.00 92.19 93 TRP A C 1
ATOM 731 O O . TRP A 1 93 ? -13.980 -15.094 10.570 1.00 92.19 93 TRP A O 1
ATOM 741 N N . GLY A 1 94 ? -12.308 -14.137 9.439 1.00 89.56 94 GLY A N 1
ATOM 742 C CA . GLY A 1 94 ? -12.360 -12.860 10.142 1.00 89.56 94 GLY A CA 1
ATOM 743 C C . GLY A 1 94 ? -13.725 -12.176 10.074 1.00 89.56 94 GLY A C 1
ATOM 744 O O . GLY A 1 94 ? -14.247 -11.712 11.087 1.00 89.56 94 GLY A O 1
ATOM 745 N N . VAL A 1 95 ? -14.360 -12.160 8.901 1.00 88.88 95 VAL A N 1
ATOM 746 C CA . VAL A 1 95 ? -15.714 -11.613 8.727 1.00 88.88 95 VAL A CA 1
ATOM 747 C C . VAL A 1 95 ? -16.749 -12.443 9.493 1.00 88.88 95 VAL A C 1
ATOM 749 O O . VAL A 1 95 ? -17.675 -11.873 10.079 1.00 88.88 95 VAL A O 1
ATOM 752 N N . LYS A 1 96 ? -16.607 -13.774 9.518 1.00 88.25 96 LYS A N 1
ATOM 753 C CA . LYS A 1 96 ? -17.485 -14.661 10.295 1.00 88.25 96 LYS A CA 1
ATOM 754 C C . LYS A 1 96 ? -17.371 -14.382 11.797 1.00 88.25 96 LYS A C 1
ATOM 756 O O . LYS A 1 96 ? -18.402 -14.220 12.452 1.00 88.25 96 LYS A O 1
ATOM 761 N N . ASP A 1 97 ? -16.151 -14.256 12.314 1.00 86.75 97 ASP A N 1
ATOM 762 C CA . ASP A 1 97 ? -15.889 -13.961 13.726 1.00 86.75 97 ASP A CA 1
ATOM 763 C C . ASP A 1 97 ? -16.483 -12.595 14.112 1.00 86.75 97 ASP A C 1
ATOM 765 O O . ASP A 1 97 ? -17.246 -12.502 15.074 1.00 86.75 97 ASP A O 1
ATOM 769 N N . ILE A 1 98 ? -16.268 -11.545 13.312 1.00 82.56 98 ILE A N 1
ATOM 770 C CA . ILE A 1 98 ? -16.814 -10.204 13.595 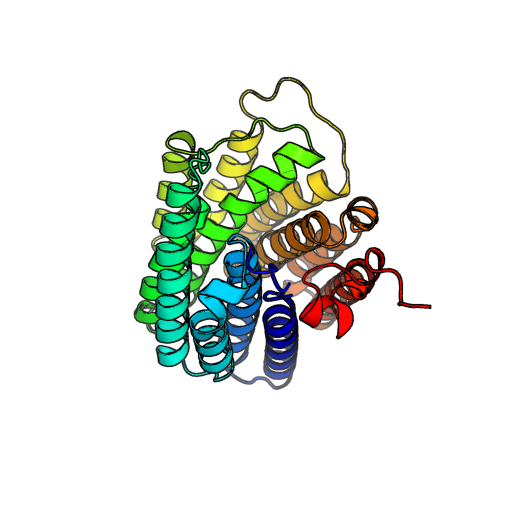1.00 82.56 98 ILE A CA 1
ATOM 771 C C . ILE A 1 98 ? -18.346 -10.195 13.655 1.00 82.56 98 ILE A C 1
ATOM 773 O O . ILE A 1 98 ? -18.930 -9.555 14.537 1.00 82.56 98 ILE A O 1
ATOM 777 N N . ARG A 1 99 ? -19.008 -10.913 12.738 1.00 81.19 99 ARG A N 1
ATOM 778 C CA . ARG A 1 99 ? -20.473 -11.051 12.749 1.00 81.19 99 ARG A CA 1
ATOM 779 C C . ARG A 1 99 ? -20.963 -11.761 14.008 1.00 81.19 99 ARG A C 1
ATOM 781 O O . ARG A 1 99 ? -21.998 -11.375 14.543 1.00 81.19 99 ARG A O 1
ATOM 788 N N . SER A 1 100 ? -20.217 -12.753 14.496 1.00 79.75 100 SER A N 1
ATOM 789 C CA . SER A 1 100 ? -20.560 -13.476 15.726 1.00 79.75 100 SER A CA 1
ATOM 790 C C . SER A 1 100 ? -20.507 -12.590 16.979 1.00 79.75 100 SER A C 1
ATOM 792 O O . SER A 1 100 ? -21.292 -12.791 17.901 1.00 79.75 100 SER A O 1
ATOM 794 N N . TYR A 1 101 ? -19.664 -11.549 16.983 1.00 74.25 101 TYR A N 1
ATOM 795 C CA . TYR A 1 101 ? -19.565 -10.576 18.078 1.00 74.25 101 TYR A CA 1
ATOM 796 C C . TYR A 1 101 ? -20.688 -9.520 18.092 1.00 74.25 101 TYR A C 1
ATOM 798 O O . TYR A 1 101 ? -20.657 -8.605 18.912 1.00 74.25 101 TYR A O 1
ATOM 806 N N . GLY A 1 102 ? -21.669 -9.596 17.183 1.00 65.56 102 GLY A N 1
ATOM 807 C CA . GLY A 1 102 ? -22.832 -8.694 17.151 1.00 65.56 102 GLY A CA 1
ATOM 808 C C . GLY A 1 102 ? -22.527 -7.252 16.721 1.00 65.56 102 GLY A C 1
ATOM 809 O O . GLY A 1 102 ? -23.402 -6.386 16.768 1.00 65.56 102 GLY A O 1
ATOM 810 N N . THR A 1 103 ? -21.299 -6.967 16.283 1.00 63.97 103 THR A N 1
ATOM 811 C CA . THR A 1 103 ? -20.897 -5.621 15.852 1.00 63.97 103 THR A CA 1
ATOM 812 C C . THR A 1 103 ? -21.294 -5.351 14.399 1.00 63.97 103 THR A C 1
ATOM 814 O O . THR A 1 103 ? -21.215 -6.219 13.528 1.00 63.97 103 THR A O 1
ATOM 817 N N . ARG A 1 104 ? -21.717 -4.113 14.102 1.00 67.12 104 ARG A N 1
ATOM 818 C CA . ARG A 1 104 ? -21.953 -3.670 12.719 1.00 67.12 104 ARG A CA 1
ATOM 819 C C . ARG A 1 104 ? -20.606 -3.475 12.024 1.00 67.12 104 ARG A C 1
ATOM 821 O O . ARG A 1 104 ? -20.001 -2.414 12.144 1.00 67.12 104 ARG A O 1
ATOM 828 N N . PHE A 1 105 ? -20.146 -4.492 11.300 1.00 67.56 105 PHE A N 1
ATOM 829 C CA . PHE A 1 105 ? -18.939 -4.396 10.483 1.00 67.56 105 PHE A CA 1
ATOM 830 C C . PHE A 1 105 ? -19.136 -3.356 9.364 1.00 67.56 105 PHE A C 1
ATOM 832 O O . PHE A 1 105 ? -20.043 -3.524 8.539 1.00 67.56 105 PHE A O 1
ATOM 839 N N . PRO A 1 106 ? -18.344 -2.268 9.311 1.00 73.12 106 PRO A N 1
ATOM 840 C CA . PRO A 1 106 ? -18.433 -1.311 8.220 1.00 73.12 106 PRO A CA 1
ATOM 841 C C . PRO A 1 106 ? -17.946 -1.985 6.936 1.00 73.12 106 PRO A C 1
ATOM 843 O O . PRO A 1 106 ? -16.762 -2.270 6.776 1.00 73.12 106 PRO A O 1
ATOM 846 N N . VAL A 1 107 ? -18.872 -2.251 6.015 1.00 83.50 107 VAL A N 1
ATOM 847 C CA . VAL A 1 107 ? -18.564 -2.957 4.769 1.00 83.50 107 VAL A CA 1
ATOM 848 C C . VAL A 1 107 ? -17.735 -2.051 3.860 1.00 83.50 107 VAL A C 1
ATOM 850 O O . VAL A 1 107 ? -18.262 -1.142 3.217 1.00 83.50 107 VAL A O 1
ATOM 853 N N . ASN A 1 108 ? -16.426 -2.286 3.828 1.00 92.31 108 ASN A N 1
ATOM 854 C CA . ASN A 1 108 ? -15.496 -1.617 2.930 1.00 92.31 108 ASN A CA 1
ATOM 855 C C . ASN A 1 108 ? -15.267 -2.500 1.697 1.00 92.31 108 ASN A C 1
ATOM 857 O O . ASN A 1 108 ? -14.338 -3.302 1.676 1.00 92.31 108 ASN A O 1
ATOM 861 N N . TRP A 1 109 ? -16.125 -2.374 0.683 1.00 94.19 109 TRP A N 1
ATOM 862 C CA . TRP A 1 109 ? -16.096 -3.237 -0.504 1.00 94.19 109 TRP A CA 1
ATOM 863 C C . TRP A 1 109 ? -14.779 -3.162 -1.272 1.00 94.19 109 TRP A C 1
ATOM 865 O O . TRP A 1 109 ? -14.353 -4.172 -1.819 1.00 94.19 109 TRP A O 1
ATOM 875 N N . LEU A 1 110 ? -14.109 -2.006 -1.278 1.00 96.38 110 LEU A N 1
ATOM 876 C CA . LEU A 1 110 ? -12.780 -1.870 -1.882 1.00 96.38 110 LEU A CA 1
ATOM 877 C C . LEU A 1 110 ? -11.763 -2.775 -1.173 1.00 96.38 110 LEU A C 1
ATOM 879 O O . LEU A 1 110 ? -11.070 -3.552 -1.813 1.00 96.38 110 LEU A O 1
ATOM 883 N N . VAL A 1 111 ? -11.730 -2.759 0.160 1.00 95.62 111 VAL A N 1
ATOM 884 C CA . VAL A 1 111 ? -10.795 -3.603 0.919 1.00 95.62 111 VAL A CA 1
ATOM 885 C C . VAL A 1 111 ? -11.167 -5.080 0.822 1.00 95.62 111 VAL A C 1
ATOM 887 O O . VAL A 1 111 ? -10.293 -5.894 0.553 1.00 95.62 111 VAL A O 1
ATOM 890 N N . LEU A 1 112 ? -12.444 -5.425 0.988 1.00 94.88 112 LEU A N 1
ATOM 891 C CA . LEU A 1 112 ? -12.915 -6.819 1.008 1.00 94.88 112 LEU A CA 1
ATOM 892 C C . LEU A 1 112 ? -12.867 -7.502 -0.371 1.00 94.88 112 LEU A C 1
ATOM 894 O O . LEU A 1 112 ? -12.778 -8.713 -0.482 1.00 94.88 112 LEU A O 1
ATOM 898 N N . SER A 1 113 ? -12.896 -6.741 -1.466 1.00 96.31 113 SER A N 1
ATOM 899 C CA . SER A 1 113 ? -12.692 -7.328 -2.799 1.00 96.31 113 SER A CA 1
ATOM 900 C C . SER A 1 113 ? -11.216 -7.575 -3.128 1.00 96.31 113 SER A C 1
ATOM 902 O O . SER A 1 113 ? -10.921 -8.353 -4.036 1.00 96.31 113 SER A O 1
ATOM 904 N N . SER A 1 114 ? -10.281 -6.955 -2.395 1.00 97.69 114 SER A N 1
ATOM 905 C CA . SER A 1 114 ? -8.851 -7.022 -2.717 1.00 97.69 114 SER A CA 1
ATOM 906 C C . SER A 1 114 ? -8.239 -8.432 -2.641 1.00 97.69 114 SER A C 1
ATOM 908 O O . SER A 1 114 ? -7.496 -8.760 -3.567 1.00 97.69 114 SER A O 1
ATOM 910 N N . PRO A 1 115 ? -8.549 -9.314 -1.660 1.00 97.25 115 PRO A N 1
ATOM 911 C CA . PRO A 1 115 ? -7.919 -10.638 -1.598 1.00 97.25 115 PRO A CA 1
ATOM 912 C C . PRO A 1 115 ? -8.389 -11.560 -2.722 1.00 97.25 115 PRO A C 1
ATOM 914 O O . PRO A 1 115 ? -7.589 -12.271 -3.325 1.00 97.25 115 PRO A O 1
ATOM 917 N N . VAL A 1 116 ? -9.679 -11.512 -3.062 1.00 97.25 116 VAL A N 1
ATOM 918 C CA . VAL A 1 116 ? -10.226 -12.282 -4.188 1.00 97.25 116 VAL A CA 1
ATOM 919 C C . VAL A 1 116 ? -9.631 -11.787 -5.506 1.00 97.25 116 VAL A C 1
ATOM 921 O O . VAL A 1 116 ? -9.175 -12.592 -6.318 1.00 97.25 116 VAL A O 1
ATOM 924 N N . ALA A 1 117 ? -9.555 -10.466 -5.696 1.00 97.44 117 ALA A N 1
ATOM 925 C CA . ALA A 1 117 ? -8.889 -9.881 -6.856 1.00 97.44 117 ALA A CA 1
ATOM 926 C C . ALA A 1 117 ? -7.395 -10.249 -6.913 1.00 97.44 117 ALA A C 1
ATOM 928 O O . ALA A 1 117 ? -6.872 -10.453 -8.001 1.00 97.44 117 ALA A O 1
ATOM 929 N N . SER A 1 118 ? -6.725 -10.395 -5.764 1.00 97.88 118 SER A N 1
ATOM 930 C CA . SER A 1 118 ? -5.325 -10.829 -5.659 1.00 97.88 118 SER A CA 1
ATOM 931 C C . SER A 1 118 ? -5.123 -12.238 -6.214 1.00 97.88 118 SER A C 1
ATOM 933 O O . SER A 1 118 ? -4.191 -12.462 -6.982 1.00 97.88 118 SER A O 1
ATOM 935 N N . VAL A 1 119 ? -6.021 -13.179 -5.894 1.00 97.56 119 VAL A N 1
ATOM 936 C CA . VAL A 1 119 ? -5.976 -14.542 -6.458 1.00 97.56 119 VAL A CA 1
ATOM 937 C C . VAL A 1 119 ? -6.060 -14.491 -7.982 1.00 97.56 119 VAL A C 1
ATOM 939 O O . VAL A 1 119 ? -5.213 -15.059 -8.666 1.00 97.56 119 VAL A O 1
ATOM 942 N N . VAL A 1 120 ? -7.057 -13.778 -8.512 1.00 96.44 120 VAL A N 1
ATOM 943 C CA . VAL A 1 120 ? -7.261 -13.652 -9.963 1.00 96.44 120 VAL A CA 1
ATOM 944 C C . VAL A 1 120 ? -6.062 -12.973 -10.625 1.00 96.44 120 VAL A C 1
ATOM 946 O O . VAL A 1 120 ? -5.576 -13.445 -11.648 1.00 96.44 120 VAL A O 1
ATOM 949 N N . ALA A 1 121 ? -5.540 -11.906 -10.022 1.00 96.50 121 ALA A N 1
ATOM 950 C CA . ALA A 1 121 ? -4.426 -11.153 -10.575 1.00 96.50 121 ALA A CA 1
ATOM 951 C C . ALA A 1 121 ? -3.139 -11.980 -10.662 1.00 96.50 121 ALA A C 1
ATOM 953 O O . ALA A 1 121 ? -2.462 -11.923 -11.682 1.00 96.50 121 ALA A O 1
ATOM 954 N N . TRP A 1 122 ? -2.819 -12.800 -9.656 1.00 96.44 122 TRP A N 1
ATOM 955 C CA . TRP A 1 122 ? -1.648 -13.682 -9.717 1.00 96.44 122 TRP A CA 1
ATOM 956 C C . TRP A 1 122 ? -1.790 -14.824 -10.726 1.00 96.44 122 TRP A C 1
ATOM 958 O O . TRP A 1 122 ? -0.786 -15.253 -11.291 1.00 96.44 122 TRP A O 1
ATOM 968 N N . LEU A 1 123 ? -3.012 -15.295 -10.993 1.00 95.19 123 LEU A N 1
ATOM 969 C CA . LEU A 1 123 ? -3.263 -16.259 -12.070 1.00 95.19 123 LEU A CA 1
ATOM 970 C C . LEU A 1 123 ? -3.082 -15.630 -13.459 1.00 95.19 123 LEU A C 1
ATOM 972 O O . LEU A 1 123 ? -2.627 -16.303 -14.380 1.00 95.19 123 LEU A O 1
ATOM 976 N N . LEU A 1 124 ? -3.417 -14.345 -13.602 1.00 94.31 124 LEU A N 1
ATOM 977 C CA . LEU A 1 124 ? -3.300 -13.589 -14.853 1.00 94.31 124 LEU A CA 1
ATOM 978 C C . LEU A 1 124 ? -1.956 -12.862 -15.014 1.00 94.31 124 LEU A C 1
ATOM 980 O O . LEU A 1 124 ? -1.680 -12.353 -16.095 1.00 94.31 124 LEU A O 1
ATOM 984 N N . TYR A 1 125 ? -1.110 -12.835 -13.982 1.00 93.62 125 TYR A N 1
ATOM 985 C CA . TYR A 1 125 ? 0.203 -12.179 -13.988 1.00 93.62 125 TYR A CA 1
ATOM 986 C C . TYR A 1 125 ? 1.082 -12.511 -15.208 1.00 93.62 125 TYR A C 1
ATOM 988 O O . TYR A 1 125 ? 1.711 -11.589 -15.724 1.00 93.62 125 TYR A O 1
ATOM 996 N N . PRO A 1 126 ? 1.123 -13.761 -15.722 1.00 91.81 126 PRO A N 1
ATOM 997 C CA . PRO A 1 126 ? 1.898 -14.066 -16.925 1.00 91.81 126 PRO A CA 1
ATOM 998 C C . PRO A 1 126 ? 1.476 -13.284 -18.179 1.00 91.81 126 PRO A C 1
ATOM 1000 O O . PRO A 1 126 ? 2.234 -13.257 -19.144 1.00 91.81 126 PRO A O 1
ATOM 1003 N N . LEU A 1 127 ? 0.281 -12.684 -18.190 1.00 90.12 127 LEU A N 1
ATOM 1004 C CA . LEU A 1 127 ? -0.217 -11.872 -19.300 1.00 90.12 127 LEU A CA 1
ATOM 1005 C C . LEU A 1 127 ? 0.285 -10.427 -19.218 1.00 90.12 127 LEU A C 1
ATOM 1007 O O . LEU A 1 127 ? 0.712 -9.880 -20.229 1.00 90.12 127 LEU A O 1
ATOM 1011 N N . ASP A 1 128 ? 0.215 -9.813 -18.033 1.00 90.69 128 ASP A N 1
ATOM 1012 C CA . ASP A 1 128 ? 0.636 -8.429 -17.803 1.00 90.69 128 ASP A CA 1
ATOM 1013 C C . ASP A 1 128 ? 0.867 -8.166 -16.300 1.00 90.69 128 ASP A C 1
ATOM 1015 O O . ASP A 1 128 ? 0.052 -8.522 -15.440 1.00 90.69 128 ASP A O 1
ATOM 1019 N N . VAL A 1 129 ? 1.970 -7.483 -15.974 1.00 91.38 129 VAL A N 1
ATOM 1020 C CA . VAL A 1 129 ? 2.310 -7.051 -14.608 1.00 91.38 129 VAL A CA 1
ATOM 1021 C C . VAL A 1 129 ? 1.255 -6.093 -14.049 1.00 91.38 129 VAL A C 1
ATOM 1023 O O . VAL A 1 129 ? 0.991 -6.101 -12.845 1.00 91.38 129 VAL A O 1
ATOM 1026 N N . TRP A 1 130 ? 0.621 -5.283 -14.898 1.00 94.62 130 TRP A N 1
ATOM 1027 C CA . TRP A 1 130 ? -0.381 -4.306 -14.485 1.00 94.62 130 TRP A CA 1
ATOM 1028 C C . TRP A 1 130 ? -1.615 -4.946 -13.839 1.00 94.62 130 TRP A C 1
ATOM 1030 O O . TRP A 1 130 ? -2.235 -4.340 -12.966 1.00 94.62 130 TRP A O 1
ATOM 1040 N N . VAL A 1 131 ? -1.948 -6.201 -14.160 1.00 95.19 131 VAL A N 1
ATOM 1041 C CA . VAL A 1 131 ? -3.085 -6.884 -13.516 1.00 95.19 131 VAL A CA 1
ATOM 1042 C C . VAL A 1 131 ? -2.887 -6.974 -11.997 1.00 95.19 131 VAL A C 1
ATOM 1044 O O . VAL A 1 131 ? -3.847 -6.864 -11.232 1.00 95.19 131 VAL A O 1
ATOM 1047 N N . LEU A 1 132 ? -1.636 -7.064 -11.534 1.00 96.62 132 LEU A N 1
ATOM 1048 C CA . LEU A 1 132 ? -1.293 -7.061 -10.112 1.00 96.62 132 LEU A CA 1
ATOM 1049 C C . LEU A 1 132 ? -1.521 -5.701 -9.424 1.00 96.62 132 LEU A C 1
ATOM 1051 O O . LEU A 1 132 ? -1.565 -5.651 -8.195 1.00 96.62 132 LEU A O 1
ATOM 1055 N N . VAL A 1 133 ? -1.685 -4.606 -10.170 1.00 97.38 133 VAL A N 1
ATOM 1056 C CA . VAL A 1 133 ? -1.997 -3.271 -9.629 1.00 97.38 133 VAL A CA 1
ATOM 1057 C C . VAL A 1 133 ? -3.451 -3.195 -9.152 1.00 97.38 133 VAL A C 1
ATOM 1059 O O . VAL A 1 133 ? -3.735 -2.541 -8.150 1.00 97.38 133 VAL A O 1
ATOM 1062 N N . VAL A 1 134 ? -4.372 -3.911 -9.802 1.00 97.44 134 VAL A N 1
ATOM 1063 C CA . VAL A 1 134 ? -5.818 -3.898 -9.504 1.00 97.44 134 VAL A CA 1
ATOM 1064 C C . VAL A 1 134 ? -6.140 -4.220 -8.033 1.00 97.44 134 VAL A C 1
ATOM 1066 O O . VAL A 1 134 ? -6.757 -3.381 -7.369 1.00 97.44 134 VAL A O 1
ATOM 1069 N N . PRO A 1 135 ? -5.735 -5.371 -7.458 1.00 98.12 135 PRO A N 1
ATOM 1070 C CA . PRO A 1 135 ? -6.014 -5.673 -6.050 1.00 98.12 135 PRO A CA 1
ATOM 1071 C C . PRO A 1 135 ? -5.335 -4.694 -5.085 1.00 98.12 135 PRO A C 1
ATOM 1073 O O . PRO A 1 135 ? -5.906 -4.357 -4.046 1.00 98.12 135 PRO A O 1
ATOM 1076 N N . LEU A 1 136 ? -4.154 -4.180 -5.439 1.00 98.38 136 LEU A N 1
ATOM 1077 C CA . LEU A 1 136 ? -3.465 -3.174 -4.637 1.00 98.38 136 LEU A CA 1
ATOM 1078 C C . LEU A 1 136 ? -4.223 -1.844 -4.642 1.00 98.38 136 LEU A C 1
ATOM 1080 O O . LEU A 1 136 ? -4.374 -1.247 -3.582 1.00 98.38 136 LEU A O 1
ATOM 1084 N N . LEU A 1 137 ? -4.759 -1.398 -5.782 1.00 98.19 137 LEU A N 1
ATOM 1085 C CA . LEU A 1 137 ? -5.621 -0.215 -5.863 1.00 98.19 137 LEU A CA 1
ATOM 1086 C C . LEU A 1 137 ? -6.875 -0.382 -5.008 1.00 98.19 137 LEU A C 1
ATOM 1088 O O . LEU A 1 137 ? -7.200 0.510 -4.223 1.00 98.19 137 LEU A O 1
ATOM 1092 N N . LEU A 1 138 ? -7.547 -1.532 -5.105 1.00 98.25 138 LEU A N 1
ATOM 1093 C CA . LEU A 1 138 ? -8.706 -1.852 -4.270 1.00 98.25 138 LEU A CA 1
ATOM 1094 C C . LEU A 1 138 ? -8.364 -1.698 -2.779 1.00 98.25 138 LEU A C 1
ATOM 1096 O O . LEU A 1 138 ? -9.034 -0.961 -2.050 1.00 98.25 138 LEU A O 1
ATOM 1100 N N . TYR A 1 139 ? -7.263 -2.301 -2.332 1.00 98.06 139 TYR A N 1
ATOM 1101 C CA . TYR A 1 139 ? -6.822 -2.187 -0.947 1.00 98.06 139 TYR A CA 1
ATOM 1102 C C . TYR A 1 139 ? -6.439 -0.750 -0.552 1.00 98.06 139 TYR A C 1
ATOM 1104 O O . TYR A 1 139 ? -6.945 -0.208 0.435 1.00 98.06 139 TYR A O 1
ATOM 1112 N N . LEU A 1 140 ? -5.556 -0.113 -1.324 1.00 97.94 140 LEU A N 1
ATOM 1113 C CA . LEU A 1 140 ? -4.959 1.185 -1.017 1.00 97.94 140 LEU A CA 1
ATOM 1114 C C . LEU A 1 140 ? -5.998 2.304 -0.999 1.00 97.94 140 LEU A C 1
ATOM 1116 O O . LEU A 1 140 ? -6.024 3.084 -0.044 1.00 97.94 140 LEU A O 1
ATOM 1120 N N . LEU A 1 141 ? -6.876 2.367 -2.004 1.00 97.69 141 LEU A N 1
ATOM 1121 C CA . LEU A 1 141 ? -7.981 3.324 -2.023 1.00 97.69 141 LEU A CA 1
ATOM 1122 C C . LEU A 1 141 ? -8.931 3.044 -0.851 1.00 97.69 141 LEU A C 1
ATOM 1124 O O . LEU A 1 141 ? -9.311 3.955 -0.122 1.00 97.69 141 LEU A O 1
ATOM 1128 N N . GLY A 1 142 ? -9.267 1.775 -0.609 1.00 96.31 142 GLY A N 1
ATOM 1129 C CA . GLY A 1 142 ? -10.208 1.380 0.431 1.00 96.31 142 GLY A CA 1
ATOM 1130 C C . GLY A 1 142 ? -9.763 1.721 1.855 1.00 96.31 142 GLY A C 1
ATOM 1131 O O . GLY A 1 142 ? -10.548 2.293 2.619 1.00 96.31 142 GLY A O 1
ATOM 1132 N N . VAL A 1 143 ? -8.526 1.395 2.240 1.00 94.62 143 VAL A N 1
ATOM 1133 C CA . VAL A 1 143 ? -8.026 1.654 3.603 1.00 94.62 143 VAL A CA 1
ATOM 1134 C C . VAL A 1 143 ? -7.795 3.148 3.840 1.00 94.62 143 VAL A C 1
ATOM 1136 O O . VAL A 1 143 ? -8.113 3.667 4.916 1.00 94.62 143 VAL A O 1
ATOM 1139 N N . ASN A 1 144 ? -7.317 3.879 2.828 1.00 96.12 144 ASN A N 1
ATOM 1140 C CA . ASN A 1 144 ? -7.010 5.300 2.983 1.00 96.12 144 ASN A CA 1
ATOM 1141 C C . ASN A 1 144 ? -8.254 6.200 3.078 1.00 96.12 144 ASN A C 1
ATOM 1143 O O . ASN A 1 144 ? -8.139 7.302 3.615 1.00 96.12 144 ASN A O 1
ATOM 1147 N N . VAL A 1 145 ? -9.459 5.728 2.710 1.00 95.31 145 VAL A N 1
ATOM 1148 C CA . VAL A 1 145 ? -10.719 6.413 3.080 1.00 95.31 145 VAL A CA 1
ATOM 1149 C C . VAL A 1 145 ? -10.761 6.672 4.589 1.00 95.31 145 VAL A C 1
ATOM 1151 O O . VAL A 1 145 ? -11.099 7.776 5.019 1.00 95.31 145 VAL A O 1
ATOM 1154 N N . GLY A 1 146 ? -10.396 5.676 5.405 1.00 92.00 146 GLY A N 1
ATOM 1155 C CA . GLY A 1 146 ? -10.387 5.791 6.865 1.00 92.00 146 GLY A CA 1
ATOM 1156 C C . GLY A 1 146 ? -9.327 6.768 7.374 1.00 92.00 146 GLY A C 1
ATOM 1157 O O . GLY A 1 146 ? -9.626 7.605 8.229 1.00 92.00 146 GLY A O 1
ATOM 1158 N N . VAL A 1 147 ? -8.117 6.708 6.806 1.00 93.94 147 VAL A N 1
ATOM 1159 C CA . VAL A 1 147 ? -7.002 7.605 7.154 1.00 93.94 147 VAL A CA 1
ATOM 1160 C C . VAL A 1 147 ? -7.395 9.055 6.881 1.00 93.94 147 VAL A C 1
ATOM 1162 O O . VAL A 1 147 ? -7.421 9.862 7.808 1.00 93.94 147 VAL A O 1
ATOM 1165 N N . PHE A 1 148 ? -7.808 9.378 5.653 1.00 96.38 148 PHE A N 1
ATOM 1166 C CA . PHE A 1 148 ? -8.160 10.749 5.281 1.00 96.38 148 PHE A CA 1
ATOM 1167 C C . PHE A 1 148 ? -9.414 11.258 5.995 1.00 96.38 148 PHE A C 1
ATOM 1169 O O . PHE A 1 148 ? -9.474 12.432 6.364 1.00 96.38 148 PHE A O 1
ATOM 1176 N N . SER A 1 149 ? -10.388 10.390 6.280 1.00 94.25 149 SER A N 1
ATOM 1177 C CA . SER A 1 149 ? -11.533 10.776 7.114 1.00 94.25 149 SER A CA 1
ATOM 1178 C C . SER A 1 149 ? -11.083 11.216 8.510 1.00 94.25 149 SER A C 1
ATOM 1180 O O . SER A 1 149 ? -11.562 12.218 9.039 1.00 94.25 149 SER A O 1
ATOM 1182 N N . ALA A 1 150 ? -10.118 10.509 9.102 1.00 92.75 150 ALA A N 1
ATOM 1183 C CA . ALA A 1 150 ? -9.640 10.804 10.446 1.00 92.75 150 ALA A CA 1
ATOM 1184 C C . ALA A 1 150 ? -8.644 11.976 10.512 1.00 92.75 150 ALA A C 1
ATOM 1186 O O . ALA A 1 150 ? -8.645 12.719 11.496 1.00 92.75 150 ALA A O 1
ATOM 1187 N N . THR A 1 151 ? -7.801 12.155 9.492 1.00 94.94 151 THR A N 1
ATOM 1188 C CA . THR A 1 151 ? -6.727 13.164 9.493 1.00 94.94 151 THR A CA 1
ATOM 1189 C C . THR A 1 151 ? -7.122 14.472 8.821 1.00 94.94 151 THR A C 1
ATOM 1191 O O . THR A 1 151 ? -6.704 15.526 9.288 1.00 94.94 151 THR A O 1
ATOM 1194 N N . LEU A 1 152 ? -7.924 14.413 7.752 1.00 95.88 152 LEU A N 1
ATOM 1195 C CA . LEU A 1 152 ? -8.387 15.580 6.990 1.00 95.88 152 LEU A CA 1
ATOM 1196 C C . LEU A 1 152 ? -9.850 15.947 7.286 1.00 95.88 152 LEU A C 1
ATOM 1198 O O . LEU A 1 152 ? -10.349 16.961 6.803 1.00 95.88 152 LEU A O 1
ATOM 1202 N N . GLY A 1 153 ? -10.555 15.144 8.090 1.00 93.25 153 GLY A N 1
ATOM 1203 C CA . GLY A 1 153 ? -11.970 15.372 8.398 1.00 93.25 153 GLY A CA 1
ATOM 1204 C C . GLY A 1 153 ? -12.910 15.081 7.226 1.00 93.25 153 GLY A C 1
ATOM 1205 O O . GLY A 1 153 ? -14.047 15.555 7.231 1.00 93.25 153 GLY A O 1
ATOM 1206 N N . LEU A 1 154 ? -12.452 14.326 6.220 1.00 94.25 154 LEU A N 1
ATOM 1207 C CA . LEU A 1 154 ? -13.281 13.963 5.071 1.00 94.25 154 LEU A CA 1
ATOM 1208 C C . LEU A 1 154 ? -14.445 13.068 5.502 1.00 94.25 154 LEU A C 1
ATOM 1210 O O . LEU A 1 154 ? -14.370 12.331 6.488 1.00 94.25 154 LEU A O 1
ATOM 1214 N N . LYS A 1 155 ? -15.548 13.129 4.757 1.00 91.12 155 LYS A N 1
ATOM 1215 C CA . LYS A 1 155 ? -16.701 12.272 5.036 1.00 91.12 155 LYS A CA 1
ATOM 1216 C C . LYS A 1 155 ? -16.356 10.816 4.682 1.00 91.12 155 LYS A C 1
ATOM 1218 O O . LYS A 1 155 ? -16.078 10.556 3.513 1.00 91.12 155 LYS A O 1
ATOM 1223 N N . PRO A 1 156 ? -16.458 9.852 5.618 1.00 89.56 156 PRO A N 1
ATOM 1224 C CA . PRO A 1 156 ? -16.212 8.451 5.302 1.00 89.56 156 PRO A CA 1
ATOM 1225 C C . PRO A 1 156 ? -17.264 7.924 4.321 1.00 89.56 156 PRO A C 1
ATOM 1227 O O . PRO A 1 156 ? -18.470 8.166 4.471 1.00 89.56 156 PRO A O 1
ATOM 1230 N N . LYS A 1 157 ? -16.806 7.190 3.304 1.00 91.94 157 LYS A N 1
ATOM 1231 C CA . LYS A 1 157 ? -17.652 6.615 2.254 1.00 91.94 157 LYS A CA 1
ATOM 1232 C C . LYS A 1 157 ? -17.399 5.116 2.146 1.00 91.94 157 LYS A C 1
ATOM 1234 O O . LYS A 1 157 ? -16.456 4.681 1.497 1.00 91.94 157 LYS A O 1
ATOM 1239 N N . PHE A 1 158 ? -18.279 4.349 2.781 1.00 91.00 158 PHE A N 1
ATOM 1240 C CA . PHE A 1 158 ? -18.274 2.886 2.787 1.00 91.00 158 PHE A CA 1
ATOM 1241 C C . PHE A 1 158 ? -19.547 2.324 2.139 1.00 91.00 158 PHE A C 1
ATOM 1243 O O . PHE A 1 158 ? -20.496 3.069 1.858 1.00 91.00 158 PHE A O 1
ATOM 1250 N N . GLY A 1 159 ? -19.572 1.012 1.913 1.00 90.56 159 GLY A N 1
ATOM 1251 C CA . GLY A 1 159 ? -20.699 0.298 1.328 1.00 90.56 159 GLY A CA 1
ATOM 1252 C C . GLY A 1 159 ? -20.950 0.700 -0.125 1.00 90.56 159 GLY A C 1
ATOM 1253 O O . GLY A 1 159 ? -20.019 0.947 -0.890 1.00 90.56 159 GLY A O 1
ATOM 1254 N N . TRP A 1 160 ? -22.223 0.805 -0.508 1.00 90.56 160 TRP A N 1
ATOM 1255 C CA . TRP A 1 160 ? -22.654 1.040 -1.894 1.00 90.56 160 TRP A CA 1
ATOM 1256 C C . TRP A 1 160 ? -22.024 2.263 -2.576 1.00 90.56 160 TRP A C 1
ATOM 1258 O O . TRP A 1 160 ? -21.853 2.285 -3.790 1.00 90.56 160 TRP A O 1
ATOM 1268 N N . ARG A 1 161 ? -21.598 3.269 -1.803 1.00 92.38 161 ARG A N 1
ATOM 1269 C CA . ARG A 1 161 ? -20.934 4.469 -2.338 1.00 92.38 161 ARG A CA 1
ATOM 1270 C C . ARG A 1 161 ? -19.573 4.190 -2.980 1.00 92.38 161 ARG A C 1
ATOM 1272 O O . ARG A 1 161 ? -19.067 5.070 -3.667 1.00 92.38 161 ARG A O 1
ATOM 1279 N N . GLN A 1 162 ? -18.982 3.021 -2.735 1.00 95.06 162 GLN A N 1
ATOM 1280 C CA . GLN A 1 162 ? -17.671 2.629 -3.252 1.00 95.06 162 GLN A CA 1
ATOM 1281 C C . GLN A 1 162 ? -17.730 1.943 -4.625 1.00 95.06 162 GLN A C 1
ATOM 1283 O O . GLN A 1 162 ? -16.698 1.847 -5.281 1.00 95.06 162 GLN A O 1
ATOM 1288 N N . PHE A 1 163 ? -18.910 1.509 -5.086 1.00 93.81 163 PHE A N 1
ATOM 1289 C CA . PHE A 1 163 ? -19.061 0.803 -6.366 1.00 93.81 163 PHE A CA 1
ATOM 1290 C C . PHE A 1 163 ? -18.551 1.585 -7.585 1.00 93.81 163 PHE A C 1
ATOM 1292 O O . PHE A 1 163 ? -17.901 0.965 -8.421 1.00 93.81 163 PHE A O 1
ATOM 1299 N N . PRO A 1 164 ? -18.750 2.915 -7.696 1.00 94.50 164 PRO A N 1
ATOM 1300 C CA . PRO A 1 164 ? -18.180 3.674 -8.810 1.00 94.50 164 PRO A CA 1
ATOM 1301 C C . PRO A 1 164 ? -16.648 3.605 -8.856 1.00 94.50 164 PRO A C 1
ATOM 1303 O O . PRO A 1 164 ? -16.068 3.413 -9.919 1.00 94.50 164 PRO A O 1
ATOM 1306 N N . VAL A 1 165 ? -15.991 3.704 -7.693 1.00 96.88 165 VAL A N 1
ATOM 1307 C CA . VAL A 1 165 ? -14.527 3.587 -7.588 1.00 96.88 165 VAL A CA 1
ATOM 1308 C C . VAL A 1 165 ? -14.089 2.159 -7.905 1.00 96.88 165 VAL A C 1
ATOM 1310 O O . VAL A 1 165 ? -13.142 1.970 -8.655 1.00 96.88 165 VAL A O 1
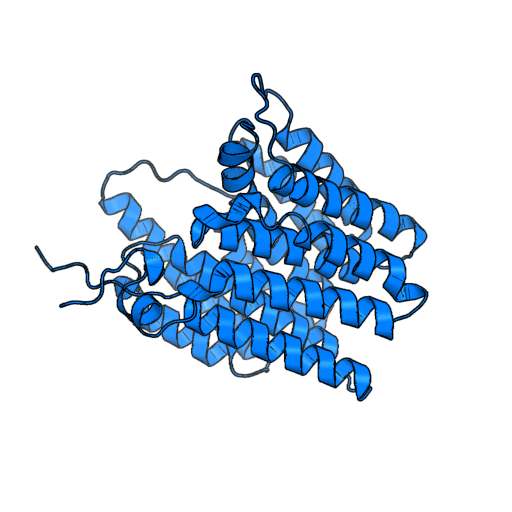ATOM 1313 N N . LEU A 1 166 ? -14.804 1.156 -7.389 1.00 96.62 166 LEU A N 1
ATOM 1314 C CA . LEU A 1 166 ? -14.525 -0.256 -7.655 1.00 96.62 166 LEU A CA 1
ATOM 1315 C C . LEU A 1 166 ? -14.601 -0.569 -9.156 1.00 96.62 166 LEU A C 1
ATOM 1317 O O . LEU A 1 166 ? -13.683 -1.179 -9.694 1.00 96.62 166 LEU A O 1
ATOM 1321 N N . GLY A 1 167 ? -15.648 -0.098 -9.841 1.00 95.88 167 GLY A N 1
ATOM 1322 C CA . GLY A 1 167 ? -15.796 -0.255 -11.288 1.00 95.88 167 GLY A CA 1
ATOM 1323 C C . GLY A 1 167 ? -14.648 0.392 -12.062 1.00 95.88 167 GLY A C 1
ATOM 1324 O O . GLY A 1 167 ? -14.060 -0.251 -12.925 1.00 95.88 167 GLY A O 1
ATOM 1325 N N . MET A 1 168 ? -14.262 1.621 -11.699 1.00 96.81 168 MET A N 1
ATOM 1326 C CA . MET A 1 168 ? -13.105 2.294 -12.301 1.00 96.81 168 MET A CA 1
ATOM 1327 C C . MET A 1 168 ? -11.799 1.516 -12.078 1.00 96.81 168 MET A C 1
ATOM 1329 O O . MET A 1 168 ? -11.019 1.381 -13.012 1.00 96.81 168 MET A O 1
ATOM 1333 N N . VAL A 1 169 ? -11.569 0.953 -10.885 1.00 97.38 169 VAL A N 1
ATOM 1334 C CA . VAL A 1 169 ? -10.380 0.124 -10.608 1.00 97.38 169 VAL A CA 1
ATOM 1335 C C . VAL A 1 169 ? -10.358 -1.135 -11.481 1.00 97.38 169 VAL A C 1
ATOM 1337 O O . VAL A 1 169 ? -9.326 -1.456 -12.066 1.00 97.38 169 VAL A O 1
ATOM 1340 N N . VAL A 1 170 ? -11.489 -1.827 -11.636 1.00 95.00 170 VAL A N 1
ATOM 1341 C CA . VAL A 1 170 ? -11.568 -2.996 -12.530 1.00 95.00 170 VAL A CA 1
ATOM 1342 C C 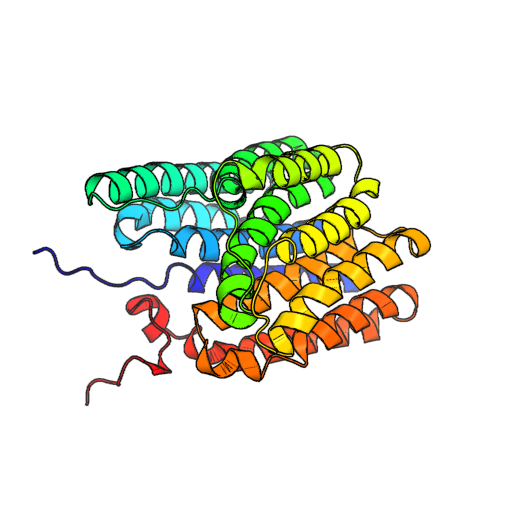. VAL A 1 170 ? -11.283 -2.594 -13.981 1.00 95.00 170 VAL A C 1
ATOM 1344 O O . VAL A 1 170 ? -10.506 -3.267 -14.653 1.00 95.00 170 VAL A O 1
ATOM 1347 N N . LEU A 1 171 ? -11.834 -1.467 -14.446 1.00 95.25 171 LEU A N 1
ATOM 1348 C CA . LEU A 1 171 ? -11.572 -0.947 -15.792 1.00 95.25 171 LEU A CA 1
ATOM 1349 C C . LEU A 1 171 ? -10.094 -0.609 -16.010 1.00 95.25 171 LEU A C 1
ATOM 1351 O O . LEU A 1 171 ? -9.572 -0.891 -17.087 1.00 95.25 171 LEU A O 1
ATOM 1355 N N . THR A 1 172 ? -9.395 -0.081 -14.995 1.00 94.75 172 THR A N 1
ATOM 1356 C CA . THR A 1 172 ? -7.947 0.161 -15.115 1.00 94.75 172 THR A CA 1
ATOM 1357 C C . THR A 1 172 ? -7.151 -1.117 -15.338 1.00 94.75 172 THR A C 1
ATOM 1359 O O . THR A 1 172 ? -6.096 -1.045 -15.948 1.00 94.75 172 THR A O 1
ATOM 1362 N N . GLY A 1 173 ? -7.648 -2.284 -14.910 1.00 91.56 173 GLY A N 1
ATOM 1363 C CA . GLY A 1 173 ? -6.993 -3.568 -15.172 1.00 91.56 173 GLY A CA 1
ATOM 1364 C C . GLY A 1 173 ? -6.965 -3.963 -16.650 1.00 91.56 173 GLY A C 1
ATOM 1365 O O . GLY A 1 173 ? -6.079 -4.706 -17.053 1.00 91.56 173 GLY A O 1
ATOM 1366 N N . VAL A 1 174 ? -7.912 -3.459 -17.449 1.00 91.38 174 VAL A N 1
ATOM 1367 C CA . VAL A 1 174 ? -7.993 -3.700 -18.902 1.00 91.38 174 VAL A CA 1
ATOM 1368 C C . VAL A 1 174 ? -7.410 -2.527 -19.689 1.00 91.38 174 VAL A C 1
ATOM 1370 O O . VAL A 1 174 ? -6.808 -2.722 -20.739 1.00 91.38 174 VAL A O 1
ATOM 1373 N N . LEU A 1 175 ? -7.589 -1.304 -19.184 1.00 93.19 175 LEU A N 1
ATOM 1374 C CA . LEU A 1 175 ? -7.128 -0.077 -19.822 1.00 93.19 175 LEU A CA 1
ATOM 1375 C C . LEU A 1 175 ? -6.307 0.757 -18.819 1.00 93.19 175 LEU A C 1
ATOM 1377 O O . LEU A 1 175 ? -6.866 1.641 -18.158 1.00 93.19 175 LEU A O 1
ATOM 1381 N N . PRO A 1 176 ? -4.987 0.499 -18.692 1.00 92.44 176 PRO A N 1
ATOM 1382 C CA . PRO A 1 176 ? -4.107 1.184 -17.736 1.00 92.44 176 PRO A CA 1
ATOM 1383 C C . PRO A 1 176 ? -4.120 2.710 -17.865 1.00 92.44 176 PRO A C 1
ATOM 1385 O O . PRO A 1 176 ? -4.018 3.416 -16.864 1.00 92.44 176 PRO A O 1
ATOM 1388 N N . SER A 1 177 ? -4.353 3.233 -19.072 1.00 91.94 177 SER A N 1
ATOM 1389 C CA . SER A 1 177 ? -4.452 4.673 -19.344 1.00 91.94 177 SER A CA 1
ATOM 1390 C C . SER A 1 177 ? -5.609 5.375 -18.618 1.00 91.94 177 SER A C 1
ATOM 1392 O O . SER A 1 177 ? -5.619 6.600 -18.517 1.00 91.94 177 SER A O 1
ATOM 1394 N N . LEU A 1 178 ? -6.566 4.630 -18.047 1.00 95.12 178 LEU A N 1
ATOM 1395 C CA . LEU A 1 178 ? -7.597 5.181 -17.159 1.00 95.12 178 LEU A CA 1
ATOM 1396 C C . LEU A 1 178 ? -7.086 5.477 -15.743 1.00 95.12 178 LEU A C 1
ATOM 1398 O O . LEU A 1 178 ? -7.813 6.090 -14.957 1.00 95.12 178 LEU A O 1
ATOM 1402 N N . PHE A 1 179 ? -5.863 5.065 -15.394 1.00 96.31 179 PHE A N 1
ATOM 1403 C CA . PHE A 1 179 ? -5.292 5.264 -14.064 1.00 96.31 179 PHE A CA 1
ATOM 1404 C C . PHE A 1 179 ? -5.361 6.730 -13.596 1.00 96.31 179 PHE A C 1
ATOM 1406 O O . PHE A 1 179 ? -5.912 6.961 -12.517 1.00 96.31 179 PHE A O 1
ATOM 1413 N N . PRO A 1 180 ? -4.953 7.746 -14.382 1.00 96.94 180 PRO A N 1
ATOM 1414 C CA . PRO A 1 180 ? -5.030 9.144 -13.950 1.00 96.94 180 PRO A CA 1
ATOM 1415 C C . PRO A 1 180 ? -6.465 9.616 -13.704 1.00 96.94 180 PRO A C 1
ATOM 1417 O O . PRO A 1 180 ? -6.743 10.284 -12.705 1.00 96.94 180 PRO A O 1
ATOM 1420 N N . ALA A 1 181 ? -7.404 9.199 -14.559 1.00 97.00 181 ALA A N 1
ATOM 1421 C CA . ALA A 1 181 ? -8.820 9.501 -14.383 1.00 97.00 181 ALA A CA 1
ATOM 1422 C C . ALA A 1 181 ? -9.372 8.886 -13.087 1.00 97.00 181 ALA A C 1
ATOM 1424 O O . ALA A 1 181 ? -10.078 9.568 -12.343 1.00 97.00 181 ALA A O 1
ATOM 1425 N N . LEU A 1 182 ? -9.008 7.635 -12.771 1.00 97.69 182 LEU A N 1
ATOM 1426 C CA . LEU A 1 182 ? -9.351 6.983 -11.505 1.00 97.69 182 LEU A CA 1
ATOM 1427 C C . LEU A 1 182 ? -8.826 7.783 -10.304 1.00 97.69 182 LEU A C 1
ATOM 1429 O O . LEU A 1 182 ? -9.592 8.037 -9.372 1.00 97.69 182 LEU A O 1
ATOM 1433 N N . VAL A 1 183 ? -7.551 8.190 -10.310 1.00 97.81 183 VAL A N 1
ATOM 1434 C CA . VAL A 1 183 ? -6.940 8.903 -9.174 1.00 97.81 183 VAL A CA 1
ATOM 1435 C C . VAL A 1 183 ? -7.604 10.261 -8.940 1.00 97.81 183 VAL A C 1
ATOM 1437 O O . VAL A 1 183 ? -7.961 10.592 -7.806 1.00 97.81 183 VAL A O 1
ATOM 1440 N N . VAL A 1 184 ? -7.813 11.041 -10.004 1.00 97.50 184 VAL A N 1
ATOM 1441 C CA . VAL A 1 184 ? -8.479 12.349 -9.921 1.00 97.50 184 VAL A CA 1
ATOM 1442 C C . VAL A 1 184 ? -9.921 12.183 -9.445 1.00 97.50 184 VAL A C 1
ATOM 1444 O O . VAL A 1 184 ? -10.338 12.856 -8.497 1.00 97.50 184 VAL A O 1
ATOM 1447 N N . ALA A 1 185 ? -10.670 11.250 -10.040 1.00 97.00 185 ALA A N 1
ATOM 1448 C CA . ALA A 1 185 ? -12.053 10.981 -9.665 1.00 97.00 185 ALA A CA 1
ATOM 1449 C C . ALA A 1 185 ? -12.170 10.520 -8.206 1.00 97.00 185 ALA A C 1
ATOM 1451 O O . ALA A 1 185 ? -13.055 10.991 -7.493 1.00 97.00 185 ALA A O 1
ATOM 1452 N N . TYR A 1 186 ? -11.265 9.657 -7.734 1.00 97.44 186 TYR A N 1
ATOM 1453 C CA . TYR A 1 186 ? -11.209 9.221 -6.340 1.00 97.44 186 TYR A CA 1
ATOM 1454 C C . TYR A 1 186 ? -10.957 10.396 -5.387 1.00 97.44 186 TYR A C 1
ATOM 1456 O O . TYR A 1 186 ? -11.680 10.548 -4.400 1.00 97.44 186 TYR A O 1
ATOM 1464 N N . THR A 1 187 ? -9.987 11.261 -5.693 1.00 96.38 187 THR A N 1
ATOM 1465 C CA . THR A 1 187 ? -9.679 12.436 -4.867 1.00 96.38 187 THR A CA 1
ATOM 1466 C C . THR A 1 187 ? -10.873 13.382 -4.790 1.00 96.38 187 THR A C 1
ATOM 1468 O O . THR A 1 187 ? -11.313 13.717 -3.690 1.00 96.38 187 THR A O 1
ATOM 1471 N N . VAL A 1 188 ? -11.474 13.749 -5.928 1.00 95.75 188 VAL A N 1
ATOM 1472 C CA . VAL A 1 188 ? -12.696 14.574 -5.957 1.00 95.75 188 VAL A CA 1
ATOM 1473 C C . VAL A 1 188 ? -13.813 13.899 -5.163 1.00 95.75 188 VAL A C 1
ATOM 1475 O O . VAL A 1 188 ? -14.448 14.526 -4.309 1.00 95.75 188 VAL A O 1
ATOM 1478 N N . TRP A 1 189 ? -14.017 12.598 -5.381 1.00 96.12 189 TRP A N 1
ATOM 1479 C CA . TRP A 1 189 ? -15.013 11.817 -4.668 1.00 96.12 189 TRP A CA 1
ATOM 1480 C C . TRP A 1 189 ? -14.795 11.860 -3.158 1.00 96.12 189 TRP A C 1
ATOM 1482 O O . TRP A 1 189 ? -15.777 12.032 -2.447 1.00 96.12 189 TRP A O 1
ATOM 1492 N N . LEU A 1 190 ? -13.573 11.793 -2.628 1.00 95.06 190 LEU A N 1
ATOM 1493 C CA . LEU A 1 190 ? -13.341 11.921 -1.184 1.00 95.06 190 LEU A CA 1
ATOM 1494 C C . LEU A 1 190 ? -13.805 13.274 -0.615 1.00 95.06 190 LEU A C 1
ATOM 1496 O O . LEU A 1 190 ? -14.376 13.322 0.478 1.00 95.06 190 LEU A O 1
ATOM 1500 N N . PHE A 1 191 ? -13.617 14.368 -1.356 1.00 94.19 191 PHE A N 1
ATOM 1501 C CA . PHE A 1 191 ? -14.011 15.707 -0.907 1.00 94.19 191 PHE A CA 1
ATOM 1502 C C . PHE A 1 191 ? -15.524 15.953 -0.971 1.00 94.19 191 PHE A C 1
ATOM 1504 O O . PHE A 1 191 ? -16.056 16.691 -0.136 1.00 94.19 191 PHE A O 1
ATOM 1511 N N . LEU A 1 192 ? -16.248 15.305 -1.891 1.00 93.06 192 LEU A N 1
ATOM 1512 C CA . LEU A 1 192 ? -17.688 15.519 -2.073 1.00 93.06 192 LEU A CA 1
ATOM 1513 C C . LEU A 1 192 ? -18.494 15.294 -0.780 1.00 93.06 192 LEU A C 1
ATOM 1515 O O . LEU A 1 192 ? -18.563 14.179 -0.249 1.00 93.06 192 LEU A O 1
ATOM 1519 N N . GLY A 1 193 ? -19.182 16.344 -0.324 1.00 86.38 193 GLY A N 1
ATOM 1520 C CA . GLY A 1 193 ? -20.038 16.320 0.865 1.00 86.38 193 GLY A CA 1
ATOM 1521 C C . GLY A 1 193 ? -19.295 16.478 2.198 1.00 86.38 193 GLY A C 1
ATOM 1522 O O . GLY A 1 193 ? -19.905 16.268 3.252 1.00 86.38 193 GLY A O 1
ATOM 1523 N N . THR A 1 194 ? -18.008 16.835 2.171 1.00 89.25 194 THR A N 1
ATOM 1524 C CA . THR A 1 194 ? -17.230 17.197 3.363 1.00 89.25 194 THR A CA 1
ATOM 1525 C C . THR A 1 194 ? -17.584 18.617 3.804 1.00 89.25 194 THR A C 1
ATOM 1527 O O . THR A 1 194 ? -17.431 19.562 3.042 1.00 89.25 194 THR A O 1
ATOM 1530 N N . ARG A 1 195 ? -18.074 18.774 5.042 1.00 84.75 195 ARG A N 1
ATOM 1531 C CA . ARG A 1 195 ? -18.496 20.081 5.592 1.00 84.75 195 ARG A CA 1
ATOM 1532 C C . ARG A 1 195 ? -17.416 20.796 6.407 1.00 84.75 195 ARG A C 1
ATOM 1534 O O . ARG A 1 195 ? -17.487 22.006 6.567 1.00 84.75 195 ARG A O 1
ATOM 1541 N N . ARG A 1 196 ? -16.467 20.055 6.987 1.00 85.44 196 ARG A N 1
ATOM 1542 C CA . ARG A 1 196 ? -15.407 20.596 7.850 1.00 85.44 196 ARG A CA 1
ATOM 1543 C C . ARG A 1 196 ? -14.086 19.934 7.500 1.00 85.44 196 ARG A C 1
ATOM 1545 O O . ARG A 1 196 ? -13.894 18.761 7.799 1.00 85.44 196 ARG A O 1
ATOM 1552 N N . PHE A 1 197 ? -13.198 20.695 6.881 1.00 91.00 197 PHE A N 1
ATOM 1553 C CA . PHE A 1 197 ? -11.856 20.245 6.548 1.00 91.00 197 PHE A CA 1
ATOM 1554 C C . PHE A 1 197 ? -10.912 20.487 7.731 1.00 91.00 197 PHE A C 1
ATOM 1556 O O . PHE A 1 197 ? -10.911 21.568 8.319 1.00 91.00 197 PHE A O 1
ATOM 1563 N N . LYS A 1 198 ? -10.116 19.478 8.091 1.00 92.62 198 LYS A N 1
ATOM 1564 C CA . LYS A 1 198 ? -9.033 19.596 9.071 1.00 92.62 198 LYS A CA 1
ATOM 1565 C C . LYS A 1 198 ? -7.716 19.630 8.317 1.00 92.62 198 LYS A C 1
ATOM 1567 O O . LYS A 1 198 ? -7.398 18.693 7.594 1.00 92.62 198 LYS A O 1
ATOM 1572 N N . PHE A 1 199 ? -6.940 20.690 8.490 1.00 92.19 199 PHE A N 1
ATOM 1573 C CA . PHE A 1 199 ? -5.649 20.770 7.823 1.00 92.19 199 PHE A CA 1
ATOM 1574 C C . PHE A 1 199 ? -4.649 19.796 8.469 1.00 92.19 199 PHE A C 1
ATOM 1576 O O . PHE A 1 199 ? -4.381 19.867 9.667 1.00 92.19 199 PHE A O 1
ATOM 1583 N N . ASN A 1 200 ? -4.088 18.889 7.668 1.00 95.94 200 ASN A N 1
ATOM 1584 C CA . ASN A 1 200 ? -2.948 18.052 8.032 1.00 95.94 200 ASN A CA 1
ATOM 1585 C C . ASN A 1 200 ? -2.046 17.914 6.804 1.00 95.94 200 ASN A C 1
ATOM 1587 O O . ASN A 1 200 ? -2.445 17.296 5.817 1.00 95.94 200 ASN A O 1
ATOM 1591 N N . LEU A 1 201 ? -0.844 18.490 6.869 1.00 96.12 201 LEU A N 1
ATOM 1592 C CA . LEU A 1 201 ? 0.046 18.580 5.715 1.00 96.12 201 LEU A CA 1
ATOM 1593 C C . LEU A 1 201 ? 0.481 17.203 5.197 1.00 96.12 201 LEU A C 1
ATOM 1595 O O . LEU A 1 201 ? 0.393 16.966 3.998 1.00 96.12 201 LEU A O 1
ATOM 1599 N N . THR A 1 202 ? 0.868 16.275 6.081 1.00 95.81 202 THR A N 1
ATOM 1600 C CA . THR A 1 202 ? 1.228 14.901 5.685 1.00 95.81 202 THR A CA 1
ATOM 1601 C C . THR A 1 202 ? 0.093 14.248 4.908 1.00 95.81 202 THR A C 1
ATOM 1603 O O . THR A 1 202 ? 0.317 13.687 3.838 1.00 95.81 202 THR A O 1
ATOM 1606 N N . ALA A 1 203 ? -1.131 14.312 5.438 1.00 96.12 203 ALA A N 1
ATOM 1607 C CA . ALA A 1 203 ? -2.283 13.680 4.813 1.00 96.12 203 ALA A CA 1
ATOM 1608 C C . ALA A 1 203 ? -2.644 14.340 3.479 1.00 96.12 203 ALA A C 1
ATOM 1610 O O . ALA A 1 203 ? -2.967 13.641 2.525 1.00 96.12 203 ALA A O 1
ATOM 1611 N N . LEU A 1 204 ? -2.571 15.671 3.412 1.00 97.00 204 LEU A N 1
ATOM 1612 C CA . LEU A 1 204 ? -2.853 16.423 2.196 1.00 97.00 204 LEU A CA 1
ATOM 1613 C C . LEU A 1 204 ? -1.840 16.089 1.097 1.00 97.00 204 LEU A C 1
ATOM 1615 O O . LEU A 1 204 ? -2.245 15.748 -0.007 1.00 97.00 204 LEU A O 1
ATOM 1619 N N . LEU A 1 205 ? -0.541 16.110 1.406 1.00 97.56 205 LEU A N 1
ATOM 1620 C CA . LEU A 1 205 ? 0.499 15.740 0.445 1.00 97.56 205 LEU A CA 1
ATOM 1621 C C . LEU A 1 205 ? 0.394 14.271 0.044 1.00 97.56 205 LEU A C 1
ATOM 1623 O O . LEU A 1 205 ? 0.483 13.964 -1.136 1.00 97.56 205 LEU A O 1
ATOM 1627 N N . SER A 1 206 ? 0.108 13.371 0.989 1.00 97.06 206 SER A N 1
ATOM 1628 C CA . SER A 1 206 ? -0.117 11.957 0.668 1.00 97.06 206 SER A CA 1
ATOM 1629 C C . SER A 1 206 ? -1.282 11.768 -0.302 1.00 97.06 206 SER A C 1
ATOM 1631 O O . SER A 1 206 ? -1.206 10.872 -1.127 1.00 97.06 206 SER A O 1
ATOM 1633 N N . LEU A 1 207 ? -2.333 12.597 -0.231 1.00 96.88 207 LEU A N 1
ATOM 1634 C CA . LEU A 1 207 ? -3.477 12.565 -1.150 1.00 96.88 207 LEU A CA 1
ATOM 1635 C C . LEU A 1 207 ? -3.185 13.235 -2.506 1.00 96.88 207 LEU A C 1
ATOM 1637 O O . LEU A 1 207 ? -3.689 12.776 -3.528 1.00 96.88 207 LEU A O 1
ATOM 1641 N N . LEU A 1 208 ? -2.384 14.305 -2.530 1.00 97.25 208 LEU A N 1
ATOM 1642 C CA . LEU A 1 208 ? -2.074 15.066 -3.747 1.00 97.25 208 LEU A CA 1
ATOM 1643 C C . LEU A 1 208 ? -0.932 14.463 -4.575 1.00 97.25 208 LEU A C 1
ATOM 1645 O O . LEU A 1 208 ? -0.986 14.539 -5.799 1.00 97.25 208 LEU A O 1
ATOM 1649 N N . THR A 1 209 ? 0.066 13.833 -3.949 1.00 97.38 209 THR A N 1
ATOM 1650 C CA . THR A 1 209 ? 1.174 13.159 -4.650 1.00 97.38 209 THR A CA 1
ATOM 1651 C C . THR A 1 209 ? 0.683 12.177 -5.729 1.00 97.38 209 THR A C 1
ATOM 1653 O O . THR A 1 209 ? 1.147 12.296 -6.864 1.00 97.38 209 THR A O 1
ATOM 1656 N N . PRO A 1 210 ? -0.303 11.292 -5.469 1.00 97.31 210 PRO A N 1
ATOM 1657 C CA . PRO A 1 210 ? -0.863 10.427 -6.505 1.00 97.31 210 PRO A CA 1
ATOM 1658 C C . PRO A 1 210 ? -1.507 11.189 -7.662 1.00 97.31 210 PRO A C 1
ATOM 1660 O O . PRO A 1 210 ? -1.406 10.758 -8.808 1.00 97.31 210 PRO A O 1
ATOM 1663 N N . VAL A 1 211 ? -2.179 12.313 -7.389 1.00 97.88 211 VAL A N 1
ATOM 1664 C CA . VAL A 1 211 ? -2.819 13.133 -8.431 1.00 97.88 211 VAL A CA 1
ATOM 1665 C C . VAL A 1 211 ? -1.758 13.707 -9.361 1.00 97.88 211 VAL A C 1
ATOM 1667 O O . VAL A 1 211 ? -1.873 13.560 -10.573 1.00 97.88 211 VAL A O 1
ATOM 1670 N N . VAL A 1 212 ? -0.702 14.303 -8.802 1.00 97.62 212 VAL A N 1
ATOM 1671 C CA . VAL A 1 212 ? 0.391 14.869 -9.602 1.00 97.62 212 VAL A CA 1
ATOM 1672 C C . VAL A 1 212 ? 1.100 13.769 -10.391 1.00 97.62 212 VAL A C 1
ATOM 1674 O O . VAL A 1 212 ? 1.214 13.883 -11.605 1.00 97.62 212 VAL A O 1
ATOM 1677 N N . ALA A 1 213 ? 1.503 12.678 -9.733 1.00 97.06 213 ALA A N 1
ATOM 1678 C CA . ALA A 1 213 ? 2.222 11.588 -10.387 1.00 97.06 213 ALA A CA 1
ATOM 1679 C C . ALA A 1 213 ? 1.404 10.929 -11.508 1.00 97.06 213 ALA A C 1
ATOM 1681 O O . ALA A 1 213 ? 1.932 10.677 -12.586 1.00 97.06 213 ALA A O 1
ATOM 1682 N N . SER A 1 214 ? 0.111 10.681 -11.282 1.00 96.69 214 SER A N 1
ATOM 1683 C CA . SER A 1 214 ? -0.749 10.070 -12.300 1.00 96.69 214 SER A CA 1
ATOM 1684 C C . SER A 1 214 ? -1.036 11.009 -13.475 1.00 96.69 214 SER A C 1
ATOM 1686 O O . SER A 1 214 ? -1.016 10.570 -14.614 1.00 96.69 214 SER A O 1
ATOM 1688 N N . ILE A 1 215 ? -1.230 12.313 -13.260 1.00 96.62 215 ILE A N 1
ATOM 1689 C CA . ILE A 1 215 ? -1.367 13.256 -14.384 1.00 96.62 215 ILE A CA 1
ATOM 1690 C C . ILE A 1 215 ? -0.055 13.344 -15.173 1.00 96.62 215 ILE A C 1
ATOM 1692 O O . ILE A 1 215 ? -0.076 13.306 -16.401 1.00 96.62 215 ILE A O 1
ATOM 1696 N N . SER A 1 216 ? 1.087 13.411 -14.484 1.00 95.69 216 SER A N 1
ATOM 1697 C CA . SER A 1 216 ? 2.409 13.410 -15.118 1.00 95.69 216 SER A CA 1
ATOM 1698 C C . SER A 1 216 ? 2.693 12.125 -15.905 1.00 95.69 216 SER A C 1
ATOM 1700 O O . SER A 1 216 ? 3.434 12.170 -16.884 1.00 95.69 216 SER A O 1
ATOM 1702 N N . SER A 1 217 ? 2.070 10.994 -15.558 1.00 95.25 217 SER A N 1
ATOM 1703 C CA . SER A 1 217 ? 2.251 9.753 -16.318 1.00 95.25 217 SER A CA 1
ATOM 1704 C C . SER A 1 217 ? 1.706 9.839 -17.740 1.00 95.25 217 SER A C 1
ATOM 1706 O O . SER A 1 217 ? 2.226 9.147 -18.606 1.00 95.25 217 SER A O 1
ATOM 1708 N N . LEU A 1 218 ? 0.734 10.720 -18.012 1.00 93.44 218 LEU A N 1
ATOM 1709 C CA . LEU A 1 218 ? 0.201 10.936 -19.363 1.00 93.44 218 LEU A CA 1
ATOM 1710 C C . LEU A 1 218 ? 1.247 11.503 -20.329 1.00 93.44 218 LEU A C 1
ATOM 1712 O O . LEU A 1 218 ? 1.192 11.213 -21.519 1.00 93.44 218 LEU A O 1
ATOM 1716 N N . SER A 1 219 ? 2.185 12.317 -19.836 1.00 91.38 219 SER A N 1
ATOM 1717 C CA . SER A 1 219 ? 3.270 12.863 -20.659 1.00 91.38 219 SER A CA 1
ATOM 1718 C C . SER A 1 219 ? 4.528 11.999 -20.623 1.00 91.38 219 SER A C 1
ATOM 1720 O O . SER A 1 219 ? 5.259 11.956 -21.608 1.00 91.38 219 SER A O 1
ATOM 1722 N N . MET A 1 220 ? 4.789 11.315 -19.505 1.00 87.94 220 MET A N 1
ATOM 1723 C CA . MET A 1 220 ? 5.986 10.484 -19.320 1.00 87.94 220 MET A CA 1
ATOM 1724 C C . MET A 1 220 ? 5.809 9.028 -19.793 1.00 87.94 220 MET A C 1
ATOM 1726 O O . MET A 1 220 ? 6.802 8.311 -19.875 1.00 87.94 220 MET A O 1
ATOM 1730 N N . GLY A 1 221 ? 4.577 8.595 -20.096 1.00 83.94 221 GLY A N 1
ATOM 1731 C CA . GLY A 1 221 ? 4.244 7.281 -20.666 1.00 83.94 221 GLY A CA 1
ATOM 1732 C C . GLY A 1 221 ? 4.452 6.085 -19.732 1.00 83.94 221 GLY A C 1
ATOM 1733 O O . GLY A 1 221 ? 4.713 4.989 -20.214 1.00 83.94 221 GLY A O 1
ATOM 1734 N N . GLU A 1 222 ? 4.430 6.303 -18.410 1.00 86.81 222 GLU A N 1
ATOM 1735 C CA . GLU A 1 222 ? 4.932 5.346 -17.410 1.00 86.81 222 GLU A CA 1
ATOM 1736 C C . GLU A 1 222 ? 4.024 5.250 -16.175 1.00 86.81 222 GLU A C 1
ATOM 1738 O O . GLU A 1 222 ? 4.294 5.804 -15.100 1.00 86.81 222 GLU A O 1
ATOM 1743 N N . GLU A 1 223 ? 2.914 4.533 -16.337 1.00 92.94 223 GLU A N 1
ATOM 1744 C CA . GLU A 1 223 ? 1.857 4.385 -15.337 1.00 92.94 223 GLU A CA 1
ATOM 1745 C C . GLU A 1 223 ? 2.285 3.508 -14.158 1.00 92.94 223 GLU A C 1
ATOM 1747 O O . GLU A 1 223 ? 1.909 3.792 -13.020 1.00 92.94 223 GLU A O 1
ATOM 1752 N N . ILE A 1 224 ? 3.086 2.457 -14.380 1.00 94.31 224 ILE A N 1
ATOM 1753 C CA . ILE A 1 224 ? 3.473 1.521 -13.307 1.00 94.31 224 ILE A CA 1
ATOM 1754 C C . ILE A 1 224 ? 4.356 2.190 -12.254 1.00 94.31 224 ILE A C 1
ATOM 1756 O O . ILE A 1 224 ? 4.157 1.995 -11.055 1.00 94.31 224 ILE A O 1
ATOM 1760 N N . HIS A 1 225 ? 5.268 3.060 -12.686 1.00 94.75 225 HIS A N 1
ATOM 1761 C CA . HIS A 1 225 ? 6.095 3.863 -11.792 1.00 94.75 225 HIS A CA 1
ATOM 1762 C C . HIS A 1 225 ? 5.276 4.965 -11.108 1.00 94.75 225 HIS A C 1
ATOM 1764 O O . HIS A 1 225 ? 5.482 5.225 -9.921 1.00 94.75 225 HIS A O 1
ATOM 1770 N N . ALA A 1 226 ? 4.313 5.570 -11.816 1.00 96.62 226 ALA A N 1
ATOM 1771 C CA . ALA A 1 226 ? 3.387 6.539 -11.228 1.00 96.62 226 ALA A CA 1
ATOM 1772 C C . ALA A 1 226 ? 2.524 5.894 -10.136 1.00 96.62 226 ALA A C 1
ATOM 1774 O O . ALA A 1 226 ? 2.310 6.482 -9.075 1.00 96.62 226 ALA A O 1
ATOM 1775 N N . PHE A 1 227 ? 2.085 4.655 -10.353 1.00 97.69 227 PHE A N 1
ATOM 1776 C CA . PHE A 1 227 ? 1.428 3.852 -9.336 1.00 97.69 227 PHE A CA 1
ATOM 1777 C C . PHE A 1 227 ? 2.380 3.543 -8.174 1.00 97.69 227 PHE A C 1
ATOM 1779 O O . PHE A 1 227 ? 2.059 3.879 -7.036 1.00 97.69 227 PHE A O 1
ATOM 1786 N N . ALA A 1 228 ? 3.554 2.958 -8.426 1.00 96.50 228 ALA A N 1
ATOM 1787 C CA . ALA A 1 228 ? 4.463 2.492 -7.378 1.00 96.50 228 ALA A CA 1
ATOM 1788 C C . ALA A 1 228 ? 4.990 3.632 -6.481 1.00 96.50 228 ALA A C 1
ATOM 1790 O O . ALA A 1 228 ? 4.864 3.585 -5.254 1.00 96.50 228 ALA A O 1
ATOM 1791 N N . LEU A 1 229 ? 5.552 4.678 -7.089 1.00 96.75 229 LEU A N 1
ATOM 1792 C CA . LEU A 1 229 ? 6.182 5.795 -6.381 1.00 96.75 229 LEU A CA 1
ATOM 1793 C C . LEU A 1 229 ? 5.174 6.896 -6.032 1.00 96.75 229 LEU A C 1
ATOM 1795 O O . LEU A 1 229 ? 5.266 7.503 -4.969 1.00 96.75 229 LEU A O 1
ATOM 1799 N N . GLY A 1 230 ? 4.188 7.141 -6.895 1.00 95.56 230 GLY A N 1
ATOM 1800 C CA . GLY A 1 230 ? 3.214 8.219 -6.716 1.00 95.56 230 GLY A CA 1
ATOM 1801 C C . GLY A 1 230 ? 1.994 7.851 -5.873 1.00 95.56 230 GLY A C 1
ATOM 1802 O O . GLY A 1 230 ? 1.425 8.725 -5.226 1.00 95.56 230 GLY A O 1
ATOM 1803 N N . MET A 1 231 ? 1.579 6.582 -5.830 1.00 97.12 231 MET A N 1
ATOM 1804 C CA . MET A 1 231 ? 0.385 6.168 -5.081 1.00 97.12 231 MET A CA 1
ATOM 1805 C C . MET A 1 231 ? 0.679 5.128 -4.009 1.00 97.12 231 MET A C 1
ATOM 1807 O O . MET A 1 231 ? 0.409 5.361 -2.833 1.00 97.12 231 MET A O 1
ATOM 1811 N N . MET A 1 232 ? 1.231 3.988 -4.404 1.00 98.00 232 MET A N 1
ATOM 1812 C CA . MET A 1 232 ? 1.414 2.805 -3.579 1.00 98.00 232 MET A CA 1
ATOM 1813 C C . MET A 1 232 ? 2.278 3.086 -2.351 1.00 98.00 232 MET A C 1
ATOM 1815 O O . MET A 1 232 ? 1.797 2.928 -1.228 1.00 98.00 232 MET A O 1
ATOM 1819 N N . ALA A 1 233 ? 3.519 3.544 -2.537 1.00 97.25 233 ALA A N 1
ATOM 1820 C CA . ALA A 1 233 ? 4.403 3.849 -1.416 1.00 97.25 233 ALA A CA 1
ATOM 1821 C C . ALA A 1 233 ? 3.857 4.984 -0.519 1.00 97.25 233 ALA A C 1
ATOM 1823 O O . ALA A 1 233 ? 3.773 4.770 0.695 1.00 97.25 233 ALA A O 1
ATOM 1824 N N . PRO A 1 234 ? 3.381 6.136 -1.047 1.00 97.31 234 PRO A N 1
ATOM 1825 C CA . PRO A 1 234 ? 2.789 7.185 -0.214 1.00 97.31 234 PRO A CA 1
ATOM 1826 C C . PRO A 1 234 ? 1.585 6.702 0.604 1.00 97.31 234 PRO A C 1
ATOM 1828 O O . PRO A 1 234 ? 1.492 6.994 1.798 1.00 97.31 234 PRO A O 1
ATOM 1831 N N . PHE A 1 235 ? 0.675 5.932 -0.001 1.00 97.81 235 PHE A N 1
ATOM 1832 C CA . PHE A 1 235 ? -0.521 5.429 0.677 1.00 97.81 235 PHE A CA 1
ATOM 1833 C C . PHE A 1 235 ? -0.193 4.344 1.705 1.00 97.81 235 PHE A C 1
ATOM 1835 O O . PHE A 1 235 ? -0.768 4.364 2.796 1.00 97.81 235 PHE A O 1
ATOM 1842 N N . PHE A 1 236 ? 0.740 3.428 1.417 1.00 97.62 236 PHE A N 1
ATOM 1843 C CA . PHE A 1 236 ? 1.202 2.461 2.415 1.00 97.62 236 PHE A CA 1
ATOM 1844 C C . PHE A 1 236 ? 1.878 3.157 3.588 1.00 97.62 236 PHE A C 1
ATOM 1846 O O . PHE A 1 236 ? 1.480 2.936 4.730 1.00 97.62 236 PHE A O 1
ATOM 1853 N N . PHE A 1 237 ? 2.857 4.025 3.336 1.00 97.19 237 PHE A N 1
ATOM 1854 C CA . PHE A 1 237 ? 3.597 4.699 4.400 1.00 97.19 237 PHE A CA 1
ATOM 1855 C C . PHE A 1 237 ? 2.692 5.585 5.255 1.00 97.19 237 PHE A C 1
ATOM 1857 O O . PHE A 1 237 ? 2.800 5.563 6.485 1.00 97.19 237 PHE A O 1
ATOM 1864 N N . SER A 1 238 ? 1.749 6.295 4.634 1.00 95.94 238 SER A N 1
ATOM 1865 C CA . SER A 1 238 ? 0.727 7.070 5.337 1.00 95.94 238 SER A CA 1
ATOM 1866 C C . SER A 1 238 ? -0.152 6.178 6.221 1.00 95.94 238 SER A C 1
ATOM 1868 O O . SER A 1 238 ? -0.237 6.390 7.434 1.00 95.94 238 SER A O 1
ATOM 1870 N N . CYS A 1 239 ? -0.736 5.116 5.658 1.00 94.94 239 CYS A N 1
ATOM 1871 C CA . CYS A 1 239 ? -1.604 4.196 6.390 1.00 94.94 239 CYS A CA 1
ATOM 1872 C C . CYS A 1 239 ? -0.880 3.466 7.531 1.00 94.94 239 CYS A C 1
ATOM 1874 O O . CYS A 1 239 ? -1.397 3.380 8.651 1.00 94.94 239 CYS A O 1
ATOM 1876 N N . ILE A 1 240 ? 0.316 2.934 7.276 1.00 95.25 240 ILE A N 1
ATOM 1877 C CA . ILE A 1 240 ? 1.106 2.226 8.287 1.00 95.25 240 ILE A CA 1
ATOM 1878 C C . ILE A 1 240 ? 1.446 3.198 9.412 1.00 95.25 240 ILE A C 1
ATOM 1880 O O . ILE A 1 240 ? 1.065 2.944 10.551 1.00 95.25 240 ILE A O 1
ATOM 1884 N N . THR A 1 241 ? 2.020 4.364 9.101 1.00 95.00 241 THR A N 1
ATOM 1885 C CA . THR A 1 241 ? 2.368 5.362 10.124 1.00 95.00 241 THR A CA 1
ATOM 1886 C C . THR A 1 241 ? 1.143 5.792 10.927 1.00 95.00 241 THR A C 1
ATOM 1888 O O . THR A 1 241 ? 1.205 5.846 12.152 1.00 95.00 241 THR A O 1
ATOM 1891 N N . TYR A 1 242 ? 0.008 6.061 10.275 1.00 94.19 242 TYR A N 1
ATOM 1892 C CA . TYR A 1 242 ? -1.220 6.451 10.969 1.00 94.19 242 TYR A CA 1
ATOM 1893 C C . TYR A 1 242 ? -1.723 5.357 11.920 1.00 94.19 242 TYR A C 1
ATOM 1895 O O . TYR A 1 242 ? -2.157 5.649 13.034 1.00 94.19 242 TYR A O 1
ATOM 1903 N N . SER A 1 243 ? -1.670 4.100 11.482 1.00 89.44 243 SER A N 1
ATOM 1904 C CA . SER A 1 243 ? -2.264 2.977 12.204 1.00 89.44 243 SER A CA 1
ATOM 1905 C C . SER A 1 243 ? -1.357 2.381 13.282 1.00 89.44 243 SER A C 1
ATOM 1907 O O . SER A 1 243 ? -1.874 1.801 14.234 1.00 89.44 243 SER A O 1
ATOM 1909 N N . THR A 1 244 ? -0.033 2.471 13.151 1.00 89.00 244 THR A N 1
ATOM 1910 C CA . THR A 1 244 ? 0.923 1.855 14.089 1.00 89.00 244 THR A CA 1
ATOM 1911 C C . THR A 1 244 ? 1.711 2.876 14.906 1.00 89.00 244 THR A C 1
ATOM 1913 O O . THR A 1 244 ? 2.035 2.630 16.065 1.00 89.00 244 THR A O 1
ATOM 1916 N N . SER A 1 245 ? 1.977 4.052 14.338 1.00 91.31 245 SER A N 1
ATOM 1917 C CA . SER A 1 245 ? 2.823 5.087 14.938 1.00 91.31 245 SER A CA 1
ATOM 1918 C C . SER A 1 245 ? 2.189 6.470 14.807 1.00 91.31 245 SER A C 1
ATOM 1920 O O . SER A 1 245 ? 2.840 7.438 14.417 1.00 91.31 245 SER A O 1
ATOM 1922 N N . ARG A 1 246 ? 0.899 6.590 15.156 1.00 91.06 246 ARG A N 1
ATOM 1923 C CA . ARG A 1 246 ? 0.096 7.815 14.961 1.00 91.06 246 ARG A CA 1
ATOM 1924 C C . ARG A 1 246 ? 0.750 9.086 15.514 1.00 91.06 246 ARG A C 1
ATOM 1926 O O . ARG A 1 246 ? 0.608 10.155 14.928 1.00 91.06 246 ARG A O 1
ATOM 1933 N N . TYR A 1 247 ? 1.492 8.967 16.614 1.00 91.94 247 TYR A N 1
ATOM 1934 C CA . TYR A 1 247 ? 2.254 10.057 17.245 1.00 91.94 247 TYR A CA 1
ATOM 1935 C C . TYR A 1 247 ? 3.327 10.677 16.336 1.00 91.94 247 TYR A C 1
ATOM 1937 O O . TYR A 1 247 ? 3.764 11.797 16.580 1.00 91.94 247 TYR A O 1
ATOM 1945 N N . ASN A 1 248 ? 3.741 9.961 15.296 1.00 94.38 248 ASN A N 1
ATOM 1946 C CA . ASN A 1 248 ? 4.742 10.373 14.324 1.00 94.38 248 ASN A CA 1
ATOM 1947 C C . ASN A 1 248 ? 4.136 10.807 12.978 1.00 94.38 248 ASN A C 1
ATOM 1949 O O . ASN A 1 248 ? 4.854 11.349 12.145 1.00 94.38 248 ASN A O 1
ATOM 1953 N N . TYR A 1 249 ? 2.825 10.646 12.768 1.00 94.25 249 TYR A N 1
ATOM 1954 C CA . TYR A 1 249 ? 2.171 10.903 11.478 1.00 94.25 249 TYR A CA 1
ATOM 1955 C C . TYR A 1 249 ? 2.332 12.349 10.977 1.00 94.25 249 TYR A C 1
ATOM 1957 O O . TYR A 1 249 ? 2.565 12.595 9.798 1.00 94.25 249 TYR A O 1
ATOM 1965 N N . GLY A 1 250 ? 2.272 13.340 11.870 1.00 93.25 250 GLY A N 1
ATOM 1966 C CA . GLY A 1 250 ? 2.506 14.741 11.493 1.00 93.25 250 GLY A CA 1
ATOM 1967 C C . GLY A 1 250 ? 3.950 15.050 11.070 1.00 93.25 250 GLY A C 1
ATOM 1968 O O . GLY A 1 250 ? 4.203 16.119 10.532 1.00 93.25 250 GLY A O 1
ATOM 1969 N N . ARG A 1 251 ? 4.896 14.133 11.311 1.00 94.62 251 ARG A N 1
ATOM 1970 C CA . ARG A 1 251 ? 6.324 14.301 11.002 1.00 94.62 251 ARG A CA 1
ATOM 1971 C C . ARG A 1 251 ? 6.736 13.588 9.711 1.00 94.62 251 ARG A C 1
ATOM 1973 O O . ARG A 1 251 ? 7.812 13.857 9.204 1.00 94.62 251 ARG A O 1
ATOM 1980 N N . THR A 1 252 ? 5.885 12.741 9.126 1.00 95.31 252 THR A N 1
ATOM 1981 C CA . THR A 1 252 ? 6.172 12.037 7.860 1.00 95.31 252 THR A CA 1
ATOM 1982 C C . THR A 1 252 ? 5.940 12.881 6.603 1.00 95.31 252 THR A C 1
ATOM 1984 O O . THR A 1 252 ? 5.853 12.330 5.514 1.00 95.31 252 THR A O 1
ATOM 1987 N N . VAL A 1 253 ? 5.876 14.212 6.725 1.00 96.12 253 VAL A N 1
ATOM 1988 C CA . VAL A 1 253 ? 5.729 15.161 5.604 1.00 96.12 253 VAL A CA 1
ATOM 1989 C C . VAL A 1 253 ? 6.777 14.970 4.494 1.00 96.12 253 VAL A C 1
ATOM 1991 O O . VAL A 1 253 ? 6.381 15.021 3.331 1.00 96.12 253 VAL A O 1
ATOM 1994 N N . PRO A 1 254 ? 8.074 14.712 4.780 1.00 97.19 254 PRO A N 1
ATOM 1995 C CA . PRO A 1 254 ? 9.070 14.543 3.719 1.00 97.19 254 PRO A CA 1
ATOM 1996 C C . PRO A 1 254 ? 8.798 13.343 2.805 1.00 97.19 254 PRO A C 1
ATOM 1998 O O . PRO A 1 254 ? 9.171 13.365 1.640 1.00 97.19 254 PRO A O 1
ATOM 2001 N N . VAL A 1 255 ? 8.128 12.306 3.311 1.00 97.31 255 VAL A N 1
ATOM 2002 C CA . VAL A 1 255 ? 7.923 11.034 2.605 1.00 97.31 255 VAL A CA 1
ATOM 2003 C C . VAL A 1 255 ? 7.182 11.203 1.267 1.00 97.31 255 VAL A C 1
ATOM 2005 O O . VAL A 1 255 ? 7.763 10.852 0.241 1.00 97.31 255 VAL A O 1
ATOM 2008 N N . PRO A 1 256 ? 5.950 11.756 1.212 1.00 97.06 256 PRO A N 1
ATOM 2009 C CA . PRO A 1 256 ? 5.237 11.942 -0.054 1.00 97.06 256 PRO A CA 1
ATOM 2010 C C . PRO A 1 256 ? 5.944 12.901 -1.022 1.00 97.06 256 PRO A C 1
ATOM 2012 O O . PRO A 1 256 ? 5.753 12.775 -2.229 1.00 97.06 256 PRO A O 1
ATOM 2015 N N . VAL A 1 257 ? 6.765 13.834 -0.521 1.00 97.81 257 VAL A N 1
ATOM 2016 C CA . VAL A 1 257 ? 7.545 14.761 -1.359 1.00 97.81 257 VAL A CA 1
ATOM 2017 C C . VAL A 1 257 ? 8.723 14.040 -2.007 1.00 97.81 257 VAL A C 1
ATOM 2019 O O . VAL A 1 257 ? 8.879 14.102 -3.220 1.00 97.81 257 VAL A O 1
ATOM 2022 N N . LEU A 1 258 ? 9.519 13.312 -1.219 1.00 98.19 258 LEU A N 1
ATOM 2023 C CA . LEU A 1 258 ? 10.662 12.544 -1.721 1.00 98.19 258 LEU A CA 1
ATOM 2024 C C . LEU A 1 258 ? 10.225 11.490 -2.744 1.00 98.19 258 LEU A C 1
ATOM 2026 O O . LEU A 1 258 ? 10.890 11.320 -3.761 1.00 98.19 258 LEU A O 1
ATOM 2030 N N . LEU A 1 259 ? 9.090 10.827 -2.509 1.00 98.12 259 LEU A N 1
ATOM 2031 C CA . LEU A 1 259 ? 8.527 9.840 -3.433 1.00 98.12 259 LEU A CA 1
ATOM 2032 C C . LEU A 1 259 ? 8.025 10.465 -4.742 1.00 98.12 259 LEU A C 1
ATOM 2034 O O . LEU A 1 259 ? 8.293 9.925 -5.814 1.00 98.12 259 LEU A O 1
ATOM 2038 N N . LEU A 1 260 ? 7.361 11.626 -4.679 1.00 97.69 260 LEU A N 1
ATOM 2039 C CA . LEU A 1 260 ? 6.961 12.357 -5.884 1.00 97.69 260 LEU A CA 1
ATOM 2040 C C . LEU A 1 260 ? 8.184 12.799 -6.694 1.00 97.69 260 LEU A C 1
ATOM 2042 O O . LEU A 1 260 ? 8.231 12.596 -7.904 1.00 97.69 260 LEU A O 1
ATOM 2046 N N . SER A 1 261 ? 9.190 13.365 -6.028 1.00 97.44 261 SER A N 1
ATOM 2047 C CA . SER A 1 261 ? 10.436 13.777 -6.675 1.00 97.44 261 SER A CA 1
ATOM 2048 C C . SER A 1 261 ? 11.188 12.586 -7.269 1.00 97.44 261 SER A C 1
ATOM 2050 O O . SER A 1 261 ? 11.702 12.691 -8.378 1.00 97.44 261 SER A O 1
ATOM 2052 N N . SER A 1 262 ? 11.207 11.440 -6.578 1.00 97.12 262 SER A N 1
ATOM 2053 C CA . SER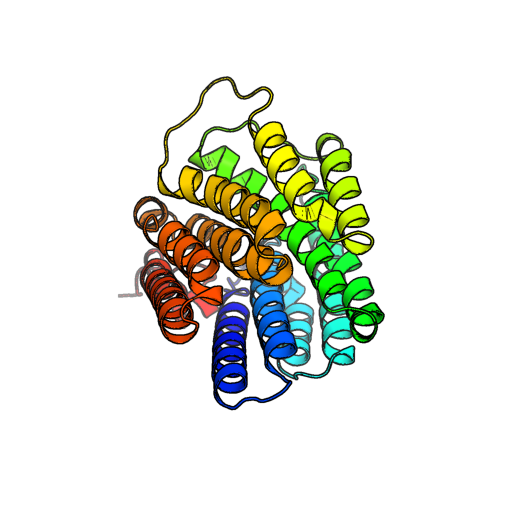 A 1 262 ? 11.764 10.187 -7.099 1.00 97.12 262 SER A CA 1
ATOM 2054 C C . SER A 1 262 ? 11.088 9.796 -8.416 1.00 97.12 262 SER A C 1
ATOM 2056 O O . SER A 1 262 ? 11.781 9.541 -9.399 1.00 97.12 262 SER A O 1
ATOM 2058 N N . TYR A 1 263 ? 9.753 9.840 -8.480 1.00 96.75 263 TYR A N 1
ATOM 2059 C CA . TYR A 1 263 ? 9.012 9.569 -9.713 1.00 96.75 263 TYR A CA 1
ATOM 2060 C C . TYR A 1 263 ? 9.372 10.543 -10.846 1.00 96.75 263 TYR A C 1
ATOM 2062 O O . TYR A 1 263 ? 9.735 10.105 -11.937 1.00 96.75 263 TYR A O 1
ATOM 2070 N N . LEU A 1 264 ? 9.317 11.853 -10.584 1.00 95.69 264 LEU A N 1
ATOM 2071 C CA . LEU A 1 264 ? 9.537 12.887 -11.603 1.00 95.69 264 LEU A CA 1
ATOM 2072 C C . LEU A 1 264 ? 10.970 12.888 -12.157 1.00 95.69 264 LEU A C 1
ATOM 2074 O O . LEU A 1 264 ? 11.175 13.185 -13.330 1.00 95.69 264 LEU A O 1
ATOM 2078 N N . LEU A 1 265 ? 11.961 12.549 -11.329 1.00 94.75 265 LEU A N 1
ATOM 2079 C CA . LEU A 1 265 ? 13.375 12.557 -11.715 1.00 94.75 265 LEU A CA 1
ATOM 2080 C C . LEU A 1 265 ? 13.841 11.246 -12.355 1.00 94.75 265 LEU A C 1
ATOM 2082 O O . LEU A 1 265 ? 14.916 11.223 -12.946 1.00 94.75 265 LEU A O 1
ATOM 2086 N N . ARG A 1 266 ? 13.038 10.175 -12.295 1.00 91.69 266 ARG A N 1
ATOM 2087 C CA . ARG A 1 266 ? 13.399 8.837 -12.799 1.00 91.69 266 ARG A CA 1
ATOM 2088 C C . ARG A 1 266 ? 13.883 8.845 -14.248 1.00 91.69 266 ARG A C 1
ATOM 2090 O O . ARG A 1 266 ? 14.849 8.163 -14.565 1.00 91.69 266 ARG A O 1
ATOM 2097 N N . SER A 1 267 ? 13.215 9.603 -15.116 1.00 87.88 267 SER A N 1
ATOM 2098 C CA . SER A 1 267 ? 13.549 9.672 -16.545 1.00 87.88 267 SER A CA 1
ATOM 2099 C C . SER A 1 267 ? 14.790 10.517 -16.847 1.00 87.88 267 SER A C 1
ATOM 2101 O O . SER A 1 267 ? 15.307 10.444 -17.956 1.00 87.88 267 SER A O 1
ATOM 2103 N N . PHE A 1 268 ? 15.256 11.320 -15.886 1.00 90.56 268 PHE A N 1
ATOM 2104 C CA . PHE A 1 268 ? 16.419 12.195 -16.042 1.00 90.56 268 PHE A CA 1
ATOM 2105 C C . PHE A 1 268 ? 17.669 11.591 -15.403 1.00 90.56 268 PHE A C 1
ATOM 2107 O O . PHE A 1 268 ? 18.734 11.591 -16.011 1.00 90.56 268 PHE A O 1
ATOM 2114 N N . ASP A 1 269 ? 17.533 11.072 -14.183 1.00 93.12 269 ASP A N 1
ATOM 2115 C CA . ASP A 1 269 ? 18.616 10.465 -13.419 1.00 93.12 269 ASP A CA 1
ATOM 2116 C C . ASP A 1 269 ? 18.056 9.350 -12.524 1.00 93.12 269 ASP A C 1
ATOM 2118 O O . ASP A 1 269 ? 17.479 9.584 -11.454 1.00 93.12 269 ASP A O 1
ATOM 2122 N N . LEU A 1 270 ? 18.238 8.108 -12.978 1.00 90.81 270 LEU A N 1
ATOM 2123 C CA . LEU A 1 270 ? 17.786 6.921 -12.260 1.00 90.81 270 LEU A CA 1
ATOM 2124 C C . LEU A 1 270 ? 18.508 6.744 -10.916 1.00 90.81 270 LEU A C 1
ATOM 2126 O O . LEU A 1 270 ? 17.891 6.285 -9.951 1.00 90.81 270 LEU A O 1
ATOM 2130 N N . TRP A 1 271 ? 19.786 7.123 -10.822 1.00 93.94 271 TRP A N 1
ATOM 2131 C CA . TRP A 1 271 ? 20.556 7.032 -9.580 1.00 93.94 271 TRP A CA 1
ATOM 2132 C C . TRP A 1 271 ? 19.994 7.983 -8.533 1.00 93.94 271 TRP A C 1
ATOM 2134 O O . TRP A 1 271 ? 19.702 7.572 -7.406 1.00 93.94 271 TRP A O 1
ATOM 2144 N N . PHE A 1 272 ? 19.777 9.241 -8.913 1.00 94.69 272 PHE A N 1
ATOM 2145 C CA . PHE A 1 272 ? 19.234 10.236 -7.999 1.00 94.69 272 PHE A CA 1
ATOM 2146 C C . PHE A 1 272 ? 17.775 9.937 -7.623 1.00 94.69 272 PHE A C 1
ATOM 2148 O O . PHE A 1 272 ? 17.407 10.016 -6.450 1.00 94.69 272 PHE A O 1
ATOM 2155 N N . SER A 1 273 ? 16.958 9.484 -8.579 1.00 95.44 273 SER A N 1
ATOM 2156 C CA . SER A 1 273 ? 15.605 8.975 -8.316 1.00 95.44 273 SER A CA 1
ATOM 2157 C C . SER A 1 273 ? 15.601 7.837 -7.286 1.00 95.44 273 SER A C 1
ATOM 2159 O O . SER A 1 273 ? 14.816 7.865 -6.330 1.00 95.44 273 SER A O 1
ATOM 2161 N N . SER A 1 274 ? 16.519 6.877 -7.427 1.00 94.50 274 SER A N 1
ATOM 2162 C CA . SER A 1 274 ? 16.660 5.737 -6.514 1.00 94.50 274 SER A CA 1
ATOM 2163 C C . SER A 1 274 ? 17.105 6.172 -5.118 1.00 94.50 274 SER A C 1
ATOM 2165 O O . SER A 1 274 ? 16.566 5.689 -4.121 1.00 94.50 274 SER A O 1
ATOM 2167 N N . LEU A 1 275 ? 18.026 7.137 -5.023 1.00 96.50 275 LEU A N 1
ATOM 2168 C CA . LEU A 1 275 ? 18.448 7.713 -3.747 1.00 96.50 275 LEU A CA 1
ATOM 2169 C C . LEU A 1 275 ? 17.261 8.328 -2.993 1.00 96.50 275 LEU A C 1
ATOM 2171 O O . LEU A 1 275 ? 17.099 8.084 -1.797 1.00 96.50 275 LEU A O 1
ATOM 2175 N N . LEU A 1 276 ? 16.393 9.075 -3.680 1.00 97.62 276 LEU A N 1
ATOM 2176 C CA . LEU A 1 276 ? 15.198 9.665 -3.069 1.00 97.62 276 LEU A CA 1
ATOM 2177 C C . LEU A 1 276 ? 14.215 8.598 -2.565 1.00 97.62 276 LEU A C 1
ATOM 2179 O O . LEU A 1 276 ? 13.667 8.741 -1.467 1.00 97.62 276 LEU A O 1
ATOM 2183 N N . PHE A 1 277 ? 14.034 7.504 -3.311 1.00 96.69 277 PHE A N 1
ATOM 2184 C CA . PHE A 1 277 ? 13.227 6.366 -2.863 1.00 96.69 277 PHE A CA 1
ATOM 2185 C C . PHE A 1 277 ? 13.813 5.719 -1.598 1.00 96.69 277 PHE A C 1
ATOM 2187 O O . PHE A 1 277 ? 13.090 5.527 -0.613 1.00 96.69 277 PHE A O 1
ATOM 2194 N N . ILE A 1 278 ? 15.125 5.461 -1.573 1.00 96.94 278 ILE A N 1
ATOM 2195 C CA . ILE A 1 278 ? 15.829 4.896 -0.410 1.00 96.94 278 ILE A CA 1
ATOM 2196 C C . ILE A 1 278 ? 15.687 5.816 0.806 1.00 96.94 278 ILE A C 1
ATOM 2198 O O . ILE A 1 278 ? 15.278 5.360 1.874 1.00 96.94 278 ILE A O 1
ATOM 2202 N N . LEU A 1 279 ? 15.952 7.116 0.649 1.00 97.94 279 LEU A N 1
ATOM 2203 C CA . LEU A 1 279 ? 15.826 8.097 1.729 1.00 97.94 279 LEU A CA 1
ATOM 2204 C C . LEU A 1 279 ? 14.399 8.157 2.280 1.00 97.94 279 LEU A C 1
ATOM 2206 O O . LEU A 1 279 ? 14.212 8.178 3.497 1.00 97.94 279 LEU A O 1
ATOM 2210 N N . SER A 1 280 ? 13.386 8.128 1.409 1.00 97.75 280 SER A N 1
ATOM 2211 C CA . SER A 1 280 ? 11.983 8.109 1.836 1.00 97.75 280 SER A CA 1
ATOM 2212 C C . SER A 1 280 ? 11.638 6.851 2.645 1.00 97.75 280 SER A C 1
ATOM 2214 O O . SER A 1 280 ? 10.964 6.944 3.674 1.00 97.75 280 SER A O 1
ATOM 2216 N N . THR A 1 281 ? 12.165 5.693 2.234 1.00 97.56 281 THR A N 1
ATOM 2217 C CA . THR A 1 281 ? 11.933 4.398 2.882 1.00 97.56 281 THR A CA 1
ATOM 2218 C C . THR A 1 281 ? 12.650 4.317 4.228 1.00 97.56 281 THR A C 1
ATOM 2220 O O . THR A 1 281 ? 12.038 3.939 5.226 1.00 97.56 281 THR A O 1
ATOM 2223 N N . LEU A 1 282 ? 13.914 4.744 4.303 1.00 97.62 282 LEU A N 1
ATOM 2224 C CA . LEU A 1 282 ? 14.668 4.820 5.558 1.00 97.62 282 LEU A CA 1
ATOM 2225 C C . LEU A 1 282 ? 14.013 5.784 6.546 1.00 97.62 282 LEU A C 1
ATOM 2227 O O . LEU A 1 282 ? 13.884 5.464 7.729 1.00 97.62 282 LEU A O 1
ATOM 2231 N N . TYR A 1 283 ? 13.543 6.937 6.065 1.00 97.81 283 TYR A N 1
ATOM 2232 C CA . TYR A 1 283 ? 12.811 7.878 6.901 1.00 97.81 283 TYR A CA 1
ATOM 2233 C C . TYR A 1 283 ? 11.504 7.261 7.414 1.00 97.81 283 TYR A C 1
ATOM 2235 O O . TYR A 1 283 ? 11.218 7.338 8.606 1.00 97.81 283 TYR A O 1
ATOM 2243 N N . PHE A 1 284 ? 10.738 6.574 6.562 1.00 96.88 284 PHE A N 1
ATOM 2244 C CA . PHE A 1 284 ? 9.548 5.832 6.985 1.00 96.88 284 PHE A CA 1
ATOM 2245 C C . PHE A 1 284 ? 9.863 4.778 8.065 1.00 96.88 284 PHE A C 1
ATOM 2247 O O . PHE A 1 284 ? 9.185 4.745 9.098 1.00 96.88 284 PHE A O 1
ATOM 2254 N N . ILE A 1 285 ? 10.909 3.965 7.876 1.00 96.62 285 ILE A N 1
ATOM 2255 C CA . ILE A 1 285 ? 11.351 2.961 8.858 1.00 96.62 285 ILE A CA 1
ATOM 2256 C C . ILE A 1 285 ? 11.721 3.641 10.177 1.00 96.62 285 ILE A C 1
ATOM 2258 O O . ILE A 1 285 ? 11.258 3.222 11.235 1.00 96.62 285 ILE A O 1
ATOM 2262 N N . TYR A 1 286 ? 12.486 4.733 10.134 1.00 96.62 286 TYR A N 1
ATOM 2263 C CA . TYR A 1 286 ? 12.855 5.495 11.326 1.00 96.62 286 TYR A CA 1
ATOM 2264 C C . TYR A 1 286 ? 11.623 6.011 12.086 1.00 96.62 286 TYR A C 1
ATOM 2266 O O . TYR A 1 286 ? 11.522 5.859 13.307 1.00 96.62 286 TYR A O 1
ATOM 2274 N N . MET A 1 287 ? 10.644 6.561 11.364 1.00 96.12 287 MET A N 1
ATOM 2275 C CA . MET A 1 287 ? 9.403 7.079 11.946 1.00 96.12 287 MET A CA 1
ATOM 2276 C C . MET A 1 287 ? 8.484 5.974 12.490 1.00 96.12 287 MET A C 1
ATOM 2278 O O . MET A 1 287 ? 7.599 6.260 13.300 1.00 96.12 287 MET A O 1
ATOM 2282 N N . THR A 1 288 ? 8.699 4.719 12.098 1.00 93.69 288 THR A N 1
ATOM 2283 C CA . THR A 1 288 ? 7.909 3.556 12.527 1.00 93.69 288 THR A CA 1
ATOM 2284 C C . THR A 1 288 ? 8.734 2.506 13.279 1.00 93.69 288 THR A C 1
ATOM 2286 O O . THR A 1 288 ? 8.233 1.408 13.523 1.00 93.69 288 THR A O 1
ATOM 2289 N N . LYS A 1 289 ? 9.956 2.852 13.717 1.00 93.25 289 LYS A N 1
ATOM 2290 C CA . LYS A 1 289 ? 10.943 1.937 14.323 1.00 93.25 289 LYS A CA 1
ATOM 2291 C C . LYS A 1 289 ? 10.407 1.124 15.500 1.00 93.25 289 LYS A C 1
ATOM 2293 O O . LYS A 1 289 ? 10.745 -0.043 15.649 1.00 93.25 289 LYS A O 1
ATOM 2298 N N . ASP A 1 290 ? 9.500 1.711 16.281 1.00 89.06 290 ASP A N 1
ATOM 2299 C CA . ASP A 1 290 ? 8.890 1.073 17.452 1.00 89.06 290 ASP A CA 1
ATOM 2300 C C . ASP A 1 290 ? 7.990 -0.123 17.067 1.00 89.06 290 ASP A C 1
ATOM 2302 O O . ASP A 1 290 ? 7.582 -0.905 17.923 1.00 89.06 290 ASP A O 1
ATOM 2306 N N . ASN A 1 291 ? 7.687 -0.307 15.776 1.00 88.12 291 ASN A N 1
ATOM 2307 C CA . ASN A 1 291 ? 6.979 -1.483 15.267 1.00 88.12 291 ASN A CA 1
ATOM 2308 C C . ASN A 1 291 ? 7.906 -2.647 14.916 1.00 88.12 291 ASN A C 1
ATOM 2310 O O . ASN A 1 291 ? 7.464 -3.791 14.922 1.00 88.12 291 ASN A O 1
ATOM 2314 N N . PHE A 1 292 ? 9.182 -2.381 14.649 1.00 89.12 292 PHE A N 1
ATOM 2315 C CA . PHE A 1 292 ? 10.165 -3.384 14.243 1.00 89.12 292 PHE A CA 1
ATOM 2316 C C . PHE A 1 292 ? 10.921 -3.924 15.460 1.00 89.12 292 PHE A C 1
ATOM 2318 O O . PHE A 1 292 ? 12.145 -3.874 15.532 1.00 89.12 292 PHE A O 1
ATOM 2325 N N . THR A 1 293 ? 10.179 -4.414 16.456 1.00 87.50 293 THR A N 1
ATOM 2326 C CA . THR A 1 293 ? 10.758 -4.970 17.686 1.00 87.50 293 THR A CA 1
ATOM 2327 C C . THR A 1 293 ? 10.159 -6.332 18.010 1.00 87.50 293 THR A C 1
ATOM 2329 O O . THR A 1 293 ? 9.003 -6.612 17.682 1.00 87.50 293 THR A O 1
ATOM 2332 N N . LEU A 1 294 ? 10.923 -7.168 18.721 1.00 85.00 294 LEU A N 1
ATOM 2333 C CA . LEU A 1 294 ? 10.426 -8.448 19.233 1.00 85.00 294 LEU A CA 1
ATOM 2334 C C . LEU A 1 294 ? 9.212 -8.245 20.154 1.00 85.00 294 LEU A C 1
ATOM 2336 O O . LEU A 1 294 ? 8.274 -9.041 20.140 1.00 85.00 294 LEU A O 1
ATOM 2340 N N . THR A 1 295 ? 9.206 -7.147 20.914 1.00 84.38 295 THR A N 1
ATOM 2341 C CA . THR A 1 295 ? 8.074 -6.741 21.749 1.00 84.38 295 THR A CA 1
ATOM 2342 C C . THR A 1 295 ? 6.822 -6.540 20.911 1.00 84.38 295 THR A C 1
ATOM 2344 O O . THR A 1 295 ? 5.777 -7.064 21.273 1.00 84.38 295 THR A O 1
ATOM 2347 N N . THR A 1 296 ? 6.903 -5.857 19.769 1.00 83.31 296 THR A N 1
ATOM 2348 C CA . THR A 1 296 ? 5.746 -5.646 18.885 1.00 83.31 296 THR A CA 1
ATOM 2349 C C . THR A 1 296 ? 5.264 -6.942 18.252 1.00 83.31 296 THR A C 1
ATOM 2351 O O . THR A 1 296 ? 4.060 -7.179 18.190 1.00 83.31 296 THR A O 1
ATOM 2354 N N . VAL A 1 297 ? 6.182 -7.822 17.844 1.00 83.50 297 VAL A N 1
ATOM 2355 C CA . VAL A 1 297 ? 5.831 -9.154 17.328 1.00 83.50 297 VAL A CA 1
ATOM 2356 C C . VAL A 1 297 ? 5.027 -9.939 18.372 1.00 83.50 297 VAL A C 1
ATOM 2358 O O . VAL A 1 297 ? 3.976 -10.488 18.055 1.00 83.50 297 VAL A O 1
ATOM 2361 N N . ARG A 1 298 ? 5.465 -9.923 19.636 1.00 83.06 298 ARG A N 1
ATOM 2362 C CA . ARG A 1 298 ? 4.791 -10.620 20.744 1.00 83.06 298 ARG A CA 1
ATOM 2363 C C . ARG A 1 298 ? 3.516 -9.934 21.231 1.00 83.06 298 ARG A C 1
ATOM 2365 O O . ARG A 1 298 ? 2.606 -10.614 21.668 1.00 83.06 298 ARG A O 1
ATOM 2372 N N . SER A 1 299 ? 3.462 -8.604 21.207 1.00 78.94 299 SER A N 1
ATOM 2373 C CA . SER A 1 299 ? 2.399 -7.816 21.850 1.00 78.94 299 SER A CA 1
ATOM 2374 C C . SER A 1 299 ? 1.401 -7.184 20.885 1.00 78.94 299 SER A C 1
ATOM 2376 O O . SER A 1 299 ? 0.421 -6.589 21.329 1.00 78.94 299 SER A O 1
ATOM 2378 N N . GLY A 1 300 ? 1.620 -7.271 19.572 1.00 78.62 300 GLY A N 1
ATOM 2379 C CA . GLY A 1 300 ? 0.762 -6.633 18.569 1.00 78.62 300 GLY A CA 1
ATOM 2380 C C . GLY A 1 300 ? 0.689 -5.103 18.655 1.00 78.62 300 GLY A C 1
ATOM 2381 O O . GLY A 1 300 ? -0.021 -4.481 17.863 1.00 78.62 300 GLY A O 1
ATOM 2382 N N . MET A 1 301 ? 1.419 -4.490 19.588 1.00 80.62 301 MET A N 1
ATOM 2383 C CA . MET A 1 301 ? 1.437 -3.060 19.869 1.00 80.62 301 MET A CA 1
ATOM 2384 C C . MET A 1 301 ? 2.855 -2.524 19.720 1.00 80.62 301 MET A C 1
ATOM 2386 O O . MET A 1 301 ? 3.818 -3.207 20.060 1.00 80.62 301 MET A O 1
ATOM 2390 N N . ALA A 1 302 ? 2.990 -1.290 19.231 1.00 79.12 302 ALA A N 1
ATOM 2391 C CA . ALA A 1 302 ? 4.297 -0.649 19.130 1.00 79.12 302 ALA A CA 1
ATOM 2392 C C . ALA A 1 302 ? 4.979 -0.611 20.508 1.00 79.12 302 ALA A C 1
ATOM 2394 O O . ALA A 1 302 ? 4.336 -0.275 21.507 1.00 79.12 302 ALA A O 1
ATOM 2395 N N . SER A 1 303 ? 6.281 -0.899 20.554 1.00 84.62 303 SER A N 1
ATOM 2396 C CA . SER A 1 303 ? 7.055 -1.006 21.799 1.00 84.62 303 SER A CA 1
ATOM 2397 C C . SER A 1 303 ? 6.971 0.244 22.672 1.00 84.62 303 SER A C 1
ATOM 2399 O O . SER A 1 303 ? 6.979 0.144 23.891 1.00 84.62 303 SER A O 1
ATOM 2401 N N . LYS A 1 304 ? 6.787 1.421 22.066 1.00 83.69 304 LYS A N 1
ATOM 2402 C CA . LYS A 1 304 ? 6.558 2.687 22.772 1.00 83.69 304 LYS A CA 1
ATOM 2403 C C . LYS A 1 304 ? 5.373 2.651 23.750 1.00 83.69 304 LYS A C 1
ATOM 2405 O O . LYS A 1 304 ? 5.371 3.393 24.729 1.00 83.69 304 LYS A O 1
ATOM 2410 N N . TYR A 1 305 ? 4.356 1.839 23.470 1.00 80.00 305 TYR A N 1
ATOM 2411 C CA . TYR A 1 305 ? 3.153 1.715 24.299 1.00 80.00 305 TYR A CA 1
ATOM 2412 C C . TYR A 1 305 ? 3.224 0.565 25.304 1.00 80.00 305 TYR A C 1
ATOM 2414 O O . TYR A 1 305 ? 2.380 0.483 26.193 1.00 80.00 305 TYR A O 1
ATOM 2422 N N . VAL A 1 306 ? 4.231 -0.300 25.189 1.00 77.88 306 VAL A N 1
ATOM 2423 C CA . VAL A 1 306 ? 4.459 -1.415 26.102 1.00 77.88 306 VAL A CA 1
ATOM 2424 C C . VAL A 1 306 ? 5.559 -0.986 27.065 1.00 77.88 306 VAL A C 1
ATOM 2426 O O . VAL A 1 306 ? 6.729 -0.929 26.692 1.00 77.88 306 VAL A O 1
ATOM 2429 N N . ARG A 1 307 ? 5.197 -0.636 28.306 1.00 58.72 307 ARG A N 1
ATOM 2430 C CA . ARG A 1 307 ? 6.216 -0.411 29.342 1.00 58.72 307 ARG A CA 1
ATOM 2431 C C . ARG A 1 307 ? 7.017 -1.709 29.513 1.00 58.72 307 ARG A C 1
ATOM 2433 O O . ARG A 1 307 ? 6.389 -2.769 29.572 1.00 58.72 307 ARG A O 1
ATOM 2440 N N . PRO A 1 308 ? 8.358 -1.661 29.589 1.00 52.38 308 PRO A N 1
ATOM 2441 C CA . PRO A 1 308 ? 9.103 -2.836 30.002 1.00 52.38 308 PRO A CA 1
ATOM 2442 C C . PRO A 1 308 ? 8.617 -3.247 31.401 1.00 52.38 308 PRO A C 1
ATOM 2444 O O . PRO A 1 308 ? 8.357 -2.359 32.221 1.00 52.38 308 PRO A O 1
ATOM 2447 N N . PRO A 1 309 ? 8.444 -4.551 31.678 1.00 46.22 309 PRO A N 1
ATOM 2448 C CA . PRO A 1 309 ? 8.311 -4.997 33.054 1.00 46.22 309 PRO A CA 1
ATOM 2449 C C . PRO A 1 309 ? 9.579 -4.550 33.792 1.00 46.22 309 PRO A C 1
ATOM 2451 O O . PRO A 1 309 ? 10.688 -4.834 33.334 1.00 46.22 309 PRO A O 1
ATOM 2454 N N . HIS A 1 310 ? 9.394 -3.755 34.844 1.00 38.94 310 HIS A N 1
ATOM 2455 C CA . HIS A 1 310 ? 10.438 -3.486 35.828 1.00 38.94 310 HIS A CA 1
ATOM 2456 C C . HIS A 1 310 ? 10.720 -4.754 36.629 1.00 38.94 310 HIS A C 1
ATOM 2458 O O . HIS A 1 310 ? 9.742 -5.493 36.895 1.00 38.94 310 HIS A O 1
#

Secondary structure (DSSP, 8-state):
--------THHHHHHHHHHHHHHHHHHHHTT-TTHHHHHHHHHHHHHHHHHHTTSSSGGGGHHHHHHHHHHHHS--HHHHHHHHHHHHHHHHHHHHHHHHTT------HHHHHHHHHHHHHHHHTTT-GGGGHHHHHHHHHHHHHHHHHHHH-PPP--GGGGHHHHHHHHHHHH-GGGHHHHHHHHHHHHHTT-------HHHHHHHHHHHHHHHHHHHHT-HHHIIIIIIIHHHHHHHHHHHH-GGGGGG-THHHHHHHHHHHHTTT-HHHHHHHHHHHHHHHHHHTGGGSSHHHHHHSS-GGGSPPP-

Organism: NCBI:txid1294262